Protein 6EUG (pdb70)

Sequence (347 aa):
GIASGKVWRDTDGNVINAHGGGILFHEGKYYWFGEHRPASGFFVTEKGINCYSSTDLYNWKSEGIALAVSEEEGHDIEKGCIMMERPKVIYNAKTGKFVMWLHLELKGQGYGPARAAVAVSDSPAGPYRFIRSGRVNPGAYPLNMMTRKERKKMKWNPEEYKEWWTPKWYEAIAKGMFVKRDLKDGQMSRDMTLFVDDDGKAYHIYSSSEDNLTLQIAELADDYLSHTGKYIRIFPGGHNEEAPAIFKKEGTYWMITSGCTGWDPNKARLLTADSSMLGEWKQLPNPCVGEDADKTFGGQSTYILPLPEKGQFFFMADMWRPKSSLADSRYIWLPVQFDDKGVVPFIKWMDRWNFD

Structure (mmCIF, N/CA/C/O backbone):
data_6EUG
#
_entry.id   6EUG
#
_cell.length_a   135.402
_cell.length_b   135.402
_cell.length_c   51.695
_cell.angle_alpha   90.00
_cell.angle_beta   90.00
_cell.angle_gamma   120.00
#
_symmetry.space_group_name_H-M   'H 3'
#
loop_
_entity.id
_entity.type
_entity.pdbx_description
1 polymer Beta-glucanase
2 non-polymer GLUCOIMIDAZOLE
3 water water
#
loop_
_atom_site.group_PDB
_atom_site.id
_atom_site.type_symbol
_atom_site.label_atom_id
_atom_site.label_alt_id
_atom_site.label_comp_id
_atom_site.label_asym_id
_atom_site.label_entity_id
_atom_site.label_seq_id
_atom_site.pdbx_PDB_ins_code
_atom_site.Cartn_x
_atom_site.Cartn_y
_atom_site.Cartn_z
_atom_site.occupancy
_atom_site.B_iso_or_equiv
_atom_site.auth_seq_id
_atom_site.auth_comp_id
_atom_site.auth_asym_id
_atom_site.auth_atom_id
_atom_site.pdbx_PDB_model_num
ATOM 1 N N . GLY A 1 28 ? 122.500 145.450 -46.928 1.00 49.23 5 GLY A N 1
ATOM 2 C CA . GLY A 1 28 ? 121.132 145.649 -47.471 1.00 40.53 5 GLY A CA 1
ATOM 3 C C . GLY A 1 28 ? 120.165 144.551 -47.058 1.00 30.16 5 GLY A C 1
ATOM 4 O O . GLY A 1 28 ? 120.580 143.385 -46.751 1.00 29.13 5 GLY A O 1
ATOM 5 N N . ILE A 1 29 ? 118.884 144.932 -47.038 1.00 21.32 6 ILE A N 1
ATOM 6 C CA . ILE A 1 29 ? 117.762 144.002 -46.848 1.00 21.07 6 ILE A CA 1
ATOM 7 C C . ILE A 1 29 ? 117.243 143.613 -48.229 1.00 19.11 6 ILE A C 1
ATOM 8 O O . ILE A 1 29 ? 116.681 144.465 -48.955 1.00 21.19 6 ILE A O 1
ATOM 13 N N . ALA A 1 30 ? 117.475 142.355 -48.615 1.00 18.71 7 ALA A N 1
ATOM 14 C CA . ALA A 1 30 ? 117.118 141.867 -49.960 1.00 22.53 7 ALA A CA 1
ATOM 15 C C . ALA A 1 30 ? 115.930 140.901 -49.907 1.00 20.41 7 ALA A C 1
ATOM 16 O O . ALA A 1 30 ? 116.118 139.688 -49.805 1.00 20.74 7 ALA A O 1
ATOM 18 N N . SER A 1 31 ? 114.718 141.438 -50.031 1.00 19.92 8 SER A N 1
ATOM 19 C CA . SER A 1 31 ? 113.496 140.629 -49.864 1.00 19.49 8 SER A CA 1
ATOM 20 C C . SER A 1 31 ? 113.427 139.499 -50.914 1.00 19.30 8 SER A C 1
ATOM 21 O O . SER A 1 31 ? 113.768 139.694 -52.088 1.00 22.07 8 SER A O 1
ATOM 24 N N . GLY A 1 32 ? 113.025 138.324 -50.460 1.00 19.40 9 GLY A N 1
ATOM 25 C CA . GLY A 1 32 ? 112.857 137.136 -51.309 1.00 18.88 9 GLY A CA 1
ATOM 26 C C . GLY A 1 32 ? 114.085 136.293 -51.587 1.00 20.43 9 GLY A C 1
ATOM 27 O O . GLY A 1 32 ? 113.955 135.200 -52.159 1.00 24.59 9 GLY A O 1
ATOM 28 N N . LYS A 1 33 ? 115.266 136.775 -51.195 1.00 22.44 10 LYS A N 1
ATOM 29 C CA . LYS A 1 33 ? 116.511 136.016 -51.367 1.00 22.67 10 LYS A CA 1
ATOM 30 C C . LYS A 1 33 ? 116.734 135.071 -50.189 1.00 22.48 10 LYS A C 1
ATOM 31 O O . LYS A 1 33 ? 116.068 135.167 -49.171 1.00 20.77 10 LYS A O 1
ATOM 37 N N . VAL A 1 34 ? 117.677 134.142 -50.352 1.00 22.77 11 VAL A N 1
ATOM 38 C CA . VAL A 1 34 ? 118.075 133.248 -49.247 1.00 22.34 11 VAL A CA 1
ATOM 39 C C . VAL A 1 34 ? 118.882 134.019 -48.210 1.00 21.71 11 VAL A C 1
ATOM 40 O O . VAL A 1 34 ? 119.948 134.564 -48.545 1.00 24.48 11 VAL A O 1
ATOM 44 N N . TRP A 1 35 ? 118.413 134.071 -46.954 1.00 19.66 12 TRP A N 1
ATOM 45 C CA . TRP A 1 35 ? 119.165 134.725 -45.879 1.00 20.13 12 TRP A CA 1
ATOM 46 C C . TRP A 1 35 ? 119.799 133.668 -44.980 1.00 18.36 12 TRP A C 1
ATOM 47 O O . TRP A 1 35 ? 119.139 132.677 -44.638 1.00 20.01 12 TRP A O 1
ATOM 58 N N . ARG A 1 36 ? 121.056 133.902 -44.588 1.00 18.18 13 ARG A N 1
ATOM 59 C CA . ARG A 1 36 ? 121.825 132.984 -43.760 1.00 20.13 13 ARG A CA 1
ATOM 60 C C . ARG A 1 36 ? 122.309 133.630 -42.481 1.00 20.57 13 ARG A C 1
ATOM 61 O O . ARG A 1 36 ? 122.549 134.850 -42.434 1.00 20.34 13 ARG A O 1
ATOM 69 N N . ASP A 1 37 ? 122.505 132.789 -41.457 1.00 19.82 14 ASP A N 1
ATOM 70 C CA . ASP A 1 37 ? 122.961 133.255 -40.177 1.00 19.55 14 ASP A CA 1
ATOM 71 C C . ASP A 1 37 ? 124.500 133.409 -40.172 1.00 21.30 14 ASP A C 1
ATOM 72 O O . ASP A 1 37 ? 125.165 133.218 -41.187 1.00 20.90 14 ASP A O 1
ATOM 77 N N . THR A 1 38 ? 125.052 133.784 -39.031 1.00 22.19 15 THR A N 1
ATOM 78 C CA . THR A 1 38 ? 126.503 133.966 -38.878 1.00 23.21 15 THR A CA 1
ATOM 79 C C . THR A 1 38 ? 127.338 132.703 -39.045 1.00 25.64 15 THR A C 1
ATOM 80 O O . THR A 1 38 ? 128.533 132.800 -39.311 1.00 29.68 15 THR A O 1
ATOM 84 N N . ASP A 1 39 ? 126.739 131.535 -38.883 1.00 24.83 16 ASP A N 1
ATOM 85 C CA . ASP A 1 39 ? 127.405 130.257 -39.197 1.00 26.40 16 ASP A CA 1
ATOM 86 C C . ASP A 1 39 ? 127.270 129.852 -40.656 1.00 23.27 16 ASP A C 1
ATOM 87 O O . ASP A 1 39 ? 127.843 128.846 -41.062 1.00 26.75 16 ASP A O 1
ATOM 92 N N . GLY A 1 40 ? 126.487 130.582 -41.451 1.00 21.03 17 GLY A N 1
ATOM 93 C CA . GLY A 1 40 ? 126.261 130.223 -42.847 1.00 22.76 17 GLY A CA 1
ATOM 94 C C . GLY A 1 40 ? 125.064 129.332 -43.113 1.00 21.91 17 GLY A C 1
ATOM 95 O O . GLY A 1 40 ? 124.908 128.843 -44.231 1.00 24.93 17 GLY A O 1
ATOM 96 N N . ASN A 1 41 ? 124.202 129.132 -42.115 1.00 21.27 18 ASN A N 1
ATOM 97 C CA . ASN A 1 41 ? 123.018 128.256 -42.246 1.00 21.71 18 ASN A CA 1
ATOM 98 C C . ASN A 1 41 ? 121.773 129.084 -42.570 1.00 19.29 18 ASN A C 1
ATOM 99 O O . ASN A 1 41 ? 121.612 130.199 -42.072 1.00 19.63 18 ASN A O 1
ATOM 104 N N . VAL A 1 42 ? 120.899 128.547 -43.416 1.00 18.74 19 VAL A N 1
ATOM 105 C CA . VAL A 1 42 ? 119.660 129.262 -43.788 1.00 19.80 19 VAL A CA 1
ATOM 106 C C . VAL A 1 42 ? 118.837 129.622 -42.524 1.00 20.01 19 VAL A C 1
ATOM 107 O O . VAL A 1 42 ? 118.680 128.787 -41.621 1.00 20.44 19 VAL A O 1
ATOM 111 N N . ILE A 1 43 ? 118.353 130.870 -42.439 1.00 18.73 20 ILE A N 1
ATOM 112 C CA . ILE A 1 43 ? 117.539 131.309 -41.298 1.00 17.71 20 ILE A CA 1
ATOM 113 C C . ILE A 1 43 ? 116.176 130.632 -41.388 1.00 17.01 20 ILE A C 1
ATOM 114 O O . ILE A 1 43 ? 115.514 130.713 -42.429 1.00 19.42 20 ILE A O 1
ATOM 119 N N . ASN A 1 44 ? 115.756 130.008 -40.287 1.00 15.66 21 ASN A N 1
ATOM 120 C CA . ASN A 1 44 ? 114.519 129.225 -40.194 1.00 16.88 21 ASN A CA 1
ATOM 121 C C . ASN A 1 44 ? 113.661 129.784 -39.049 1.00 15.40 21 ASN A C 1
ATOM 122 O O . ASN A 1 44 ? 113.742 129.315 -37.925 1.00 17.11 21 ASN A O 1
ATOM 127 N N . ALA A 1 45 ? 112.845 130.813 -39.365 1.00 17.42 22 ALA A N 1
ATOM 128 C CA . ALA A 1 45 ? 112.045 131.560 -38.396 1.00 16.69 22 ALA A CA 1
ATOM 129 C C . ALA A 1 45 ? 110.831 132.166 -39.105 1.00 14.35 22 ALA A C 1
ATOM 130 O O . ALA A 1 45 ? 110.706 133.393 -39.259 1.00 16.23 22 ALA A O 1
ATOM 132 N N . HIS A 1 46 ? 109.909 131.280 -39.467 1.00 14.03 23 HIS A N 1
ATOM 133 C CA . HIS A 1 46 ? 108.733 131.656 -40.306 1.00 13.77 23 HIS A CA 1
ATOM 134 C C . HIS A 1 46 ? 107.519 132.075 -39.420 1.00 14.44 23 HIS A C 1
ATOM 135 O O . HIS A 1 46 ? 107.411 131.679 -38.257 1.00 14.45 23 HIS A O 1
ATOM 142 N N . GLY A 1 47 ? 106.597 132.866 -39.964 1.00 15.18 24 GLY A N 1
ATOM 143 C CA . GLY A 1 47 ? 105.473 133.370 -39.180 1.00 16.36 24 GLY A CA 1
ATOM 144 C C . GLY A 1 47 ? 105.916 134.134 -37.935 1.00 13.76 24 GLY A C 1
ATOM 145 O O . GLY A 1 47 ? 105.267 134.062 -36.885 1.00 15.92 24 GLY A O 1
ATOM 146 N N . GLY A 1 48 ? 107.018 134.877 -38.060 1.00 15.18 25 GLY A N 1
ATOM 147 C CA . GLY A 1 48 ? 107.738 135.369 -36.883 1.00 15.93 25 GLY A CA 1
ATOM 148 C C . GLY A 1 48 ? 107.354 136.753 -36.385 1.00 15.44 25 GLY A C 1
ATOM 149 O O . GLY A 1 48 ? 106.357 137.357 -36.803 1.00 15.38 25 GLY A O 1
ATOM 150 N N . GLY A 1 49 ? 108.123 137.198 -35.415 1.00 17.14 26 GLY A N 1
ATOM 151 C CA . GLY A 1 49 ? 108.073 138.567 -34.884 1.00 17.50 26 GLY A CA 1
ATOM 152 C C . GLY A 1 49 ? 109.333 138.872 -34.093 1.00 18.97 26 GLY A C 1
ATOM 153 O O . GLY A 1 49 ? 110.114 137.953 -33.824 1.00 16.81 26 GLY A O 1
ATOM 154 N N . ILE A 1 50 ? 109.525 140.151 -33.717 1.00 17.85 27 ILE A N 1
ATOM 155 C CA . ILE A 1 50 ? 110.790 140.637 -33.165 1.00 17.54 27 ILE A CA 1
ATOM 156 C C . ILE A 1 50 ? 110.534 141.486 -31.910 1.00 19.07 27 ILE A C 1
ATOM 157 O O . ILE A 1 50 ? 109.540 142.213 -31.814 1.00 25.47 27 ILE A O 1
ATOM 162 N N . LEU A 1 51 ? 111.419 141.362 -30.927 1.00 18.80 28 LEU A N 1
ATOM 163 C CA . LEU A 1 51 ? 111.526 142.379 -29.866 1.00 20.07 28 LEU A CA 1
ATOM 164 C C . LEU A 1 51 ? 112.971 142.834 -29.612 1.00 20.20 28 LEU A C 1
ATOM 165 O O . LEU A 1 51 ? 113.914 142.167 -30.029 1.00 20.98 28 LEU A O 1
ATOM 170 N N . PHE A 1 52 ? 113.121 143.954 -28.891 1.00 18.83 29 PHE A N 1
ATOM 171 C CA . PHE A 1 52 ? 114.422 144.517 -28.518 1.00 17.87 29 PHE A CA 1
ATOM 172 C C . PHE A 1 52 ? 114.585 144.482 -27.000 1.00 17.90 29 PHE A C 1
ATOM 173 O O . PHE A 1 52 ? 113.708 144.947 -26.289 1.00 18.68 29 PHE A O 1
ATOM 181 N N . HIS A 1 53 ? 115.724 143.962 -26.517 1.00 17.80 30 HIS A N 1
ATOM 182 C CA . HIS A 1 53 ? 116.006 143.907 -25.085 1.00 19.66 30 HIS A CA 1
ATOM 183 C C . HIS A 1 53 ? 117.497 143.955 -24.779 1.00 21.05 30 HIS A C 1
ATOM 184 O O . HIS A 1 53 ? 118.279 143.197 -25.354 1.00 18.21 30 HIS A O 1
ATOM 191 N N . GLU A 1 54 ? 117.869 144.826 -23.840 1.00 20.93 31 GLU A N 1
ATOM 192 C CA . GLU A 1 54 ? 119.258 144.985 -23.413 1.00 23.90 31 GLU A CA 1
ATOM 193 C C . GLU A 1 54 ? 120.237 145.074 -24.611 1.00 22.66 31 GLU A C 1
ATOM 194 O O . GLU A 1 54 ? 121.254 144.398 -24.659 1.00 21.91 31 GLU A O 1
ATOM 200 N N . GLY A 1 55 ? 119.888 145.893 -25.596 1.00 18.91 32 GLY A N 1
ATOM 201 C CA . GLY A 1 55 ? 120.802 146.229 -26.696 1.00 19.16 32 GLY A CA 1
ATOM 202 C C . GLY A 1 55 ? 120.759 145.326 -27.922 1.00 19.13 32 GLY A C 1
ATOM 203 O O . GLY A 1 55 ? 121.546 145.557 -28.874 1.00 24.06 32 GLY A O 1
ATOM 204 N N . LYS A 1 56 ? 119.896 144.290 -27.917 1.00 19.03 33 LYS A N 1
ATOM 205 C CA . LYS A 1 56 ? 119.803 143.332 -29.049 1.00 20.14 33 LYS A CA 1
ATOM 206 C C . LYS A 1 56 ? 118.358 143.060 -29.491 1.00 17.35 33 LYS A C 1
ATOM 207 O O . LYS A 1 56 ? 117.427 143.019 -28.673 1.00 16.93 33 LYS A O 1
ATOM 213 N N . TYR A 1 57 ? 118.191 142.833 -30.782 1.00 18.64 34 TYR A N 1
ATOM 214 C CA . TYR A 1 57 ? 116.956 142.332 -31.377 1.00 19.52 34 TYR A CA 1
ATOM 215 C C . TYR A 1 57 ? 116.925 140.793 -31.283 1.00 19.25 34 TYR A C 1
ATOM 216 O O . TYR A 1 57 ? 117.929 140.151 -31.537 1.00 17.65 34 TYR A O 1
ATOM 225 N N . TYR A 1 58 ? 115.767 140.255 -30.893 1.00 17.80 35 TYR A N 1
ATOM 226 C CA . TYR A 1 58 ? 115.451 138.813 -30.923 1.00 16.84 35 TYR A CA 1
ATOM 227 C C . TYR A 1 58 ? 114.297 138.536 -31.882 1.00 16.94 35 TYR A C 1
ATOM 228 O O . TYR A 1 58 ? 113.243 139.149 -31.760 1.00 15.41 35 TYR A O 1
ATOM 237 N N . TRP A 1 59 ? 114.540 137.603 -32.815 1.00 14.86 36 TRP A N 1
ATOM 238 C CA . TRP A 1 59 ? 113.591 137.169 -33.860 1.00 15.54 36 TRP A CA 1
ATOM 239 C C . TRP A 1 59 ? 113.163 135.746 -33.522 1.00 15.69 36 TRP A C 1
ATOM 240 O O . TRP A 1 59 ? 114.000 134.867 -33.469 1.00 17.14 36 TRP A O 1
ATOM 251 N N . PHE A 1 60 ? 111.892 135.561 -33.175 1.00 13.79 37 PHE A N 1
ATOM 252 C CA . PHE A 1 60 ? 111.288 134.241 -32.945 1.00 14.55 37 PHE A CA 1
ATOM 253 C C . PHE A 1 60 ? 110.445 133.803 -34.125 1.00 14.47 37 PHE A C 1
ATOM 254 O O . PHE A 1 60 ? 109.721 134.640 -34.707 1.00 14.43 37 PHE A O 1
ATOM 262 N N . GLY A 1 61 ? 110.478 132.500 -34.471 1.00 14.05 38 GLY A N 1
ATOM 263 C CA . GLY A 1 61 ? 109.603 132.003 -35.542 1.00 13.96 38 GLY A CA 1
ATOM 264 C C . GLY A 1 61 ? 109.516 130.474 -35.554 1.00 14.53 38 GLY A C 1
ATOM 265 O O . GLY A 1 61 ? 110.209 129.772 -34.772 1.00 14.18 38 GLY A O 1
ATOM 266 N N . GLU A 1 62 ? 108.687 129.971 -36.469 1.00 13.05 39 GLU A N 1
ATOM 267 C CA . GLU A 1 62 ? 108.479 128.516 -36.682 1.00 13.97 39 GLU A CA 1
ATOM 268 C C . GLU A 1 62 ? 109.735 127.887 -37.289 1.00 14.43 39 GLU A C 1
ATOM 269 O O . GLU A 1 62 ? 110.304 128.434 -38.271 1.00 15.20 39 GLU A O 1
ATOM 275 N N . HIS A 1 63 ? 110.214 126.789 -36.691 1.00 14.31 40 HIS A N 1
ATOM 276 C CA . HIS A 1 63 ? 111.203 125.941 -37.336 1.00 14.66 40 HIS A CA 1
ATOM 277 C C . HIS A 1 63 ? 110.437 124.982 -38.277 1.00 14.01 40 HIS A C 1
ATOM 278 O O . HIS A 1 63 ? 109.664 124.140 -37.818 1.00 14.12 40 HIS A O 1
ATOM 285 N N . ARG A 1 64 ? 110.582 125.190 -39.585 1.00 13.73 41 ARG A N 1
ATOM 286 C CA . ARG A 1 64 ? 109.876 124.408 -40.573 1.00 16.70 41 ARG A CA 1
ATOM 287 C C . ARG A 1 64 ? 110.777 123.333 -41.172 1.00 14.89 41 ARG A C 1
ATOM 288 O O . ARG A 1 64 ? 111.977 123.564 -41.358 1.00 15.89 41 ARG A O 1
ATOM 296 N N . PRO A 1 65 ? 110.171 122.199 -41.586 1.00 17.31 42 PRO A N 1
ATOM 297 C CA . PRO A 1 65 ? 110.870 121.115 -42.254 1.00 17.76 42 PRO A CA 1
ATOM 298 C C . PRO A 1 65 ? 111.076 121.369 -43.772 1.00 19.19 42 PRO A C 1
ATOM 299 O O . PRO A 1 65 ? 110.355 122.178 -44.382 1.00 17.29 42 PRO A O 1
ATOM 303 N N . ALA A 1 66 ? 112.044 120.667 -44.374 1.00 19.77 43 ALA A N 1
ATOM 304 C CA . ALA A 1 66 ? 112.313 120.731 -45.821 1.00 20.91 43 ALA A CA 1
ATOM 305 C C . ALA A 1 66 ? 111.295 119.939 -46.618 1.00 19.48 43 ALA A C 1
ATOM 306 O O . ALA A 1 66 ? 111.0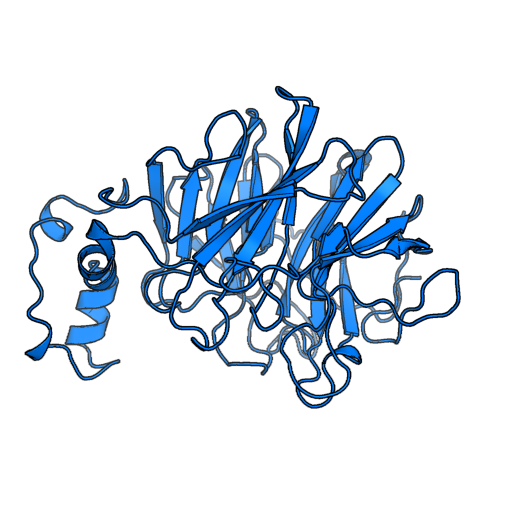89 120.235 -47.799 1.00 22.36 43 ALA A O 1
ATOM 308 N N . SER A 1 67 ? 110.633 118.979 -45.968 1.00 18.48 44 SER A N 1
ATOM 309 C CA . SER A 1 67 ? 109.563 118.171 -46.586 1.00 17.98 44 SER A CA 1
ATOM 310 C C . SER A 1 67 ? 108.460 117.959 -45.529 1.00 17.45 44 SER A C 1
ATOM 311 O O . SER A 1 67 ? 108.793 117.745 -44.365 1.00 18.67 44 SER A O 1
ATOM 314 N N . GLY A 1 68 ? 107.178 118.061 -45.921 1.00 17.59 45 GLY A N 1
ATOM 315 C CA . GLY A 1 68 ? 106.037 118.062 -44.992 1.00 17.26 45 GLY A CA 1
ATOM 316 C C . GLY A 1 68 ? 105.829 119.490 -44.454 1.00 16.59 45 GLY A C 1
ATOM 317 O O . GLY A 1 68 ? 106.449 120.439 -44.960 1.00 17.93 45 GLY A O 1
ATOM 318 N N A PHE A 1 69 ? 105.033 119.621 -43.396 0.50 15.45 46 PHE A N 1
ATOM 319 N N B PHE A 1 69 ? 104.961 119.599 -43.452 0.50 17.86 46 PHE A N 1
ATOM 320 C CA A PHE A 1 69 ? 104.699 120.949 -42.819 0.50 13.66 46 PHE A CA 1
ATOM 321 C CA B PHE A 1 69 ? 104.508 120.883 -42.887 0.50 17.71 46 PHE A CA 1
ATOM 322 C C A PHE A 1 69 ? 104.734 121.099 -41.306 0.50 15.25 46 PHE A C 1
ATOM 323 C C B PHE A 1 69 ? 104.809 121.042 -41.376 0.50 17.08 46 PHE A C 1
ATOM 324 O O A PHE A 1 69 ? 104.927 122.218 -40.803 0.50 17.19 46 PHE A O 1
ATOM 325 O O B PHE A 1 69 ? 105.292 122.097 -40.951 0.50 20.91 46 PHE A O 1
ATOM 340 N N . VAL A 1 70 ? 104.507 120.024 -40.567 1.00 15.90 47 VAL A N 1
ATOM 341 C CA . VAL A 1 70 ? 104.523 120.116 -39.087 1.00 16.44 47 VAL A CA 1
ATOM 342 C C . VAL A 1 70 ? 105.972 120.187 -38.560 1.00 17.67 47 VAL A C 1
ATOM 343 O O . VAL A 1 70 ? 106.820 119.446 -39.013 1.00 16.88 47 VAL A O 1
ATOM 347 N N . THR A 1 71 ? 106.240 121.105 -37.616 1.00 16.36 48 THR A N 1
ATOM 348 C CA . THR A 1 71 ? 107.577 121.218 -37.058 1.00 16.02 48 THR A CA 1
ATOM 349 C C . THR A 1 71 ? 108.056 119.901 -36.459 1.00 15.76 48 THR A C 1
ATOM 350 O O . THR A 1 71 ? 107.275 119.156 -35.802 1.00 15.87 48 THR A O 1
ATOM 354 N N . GLU A 1 72 ? 109.352 119.658 -36.639 1.00 15.23 49 GLU A N 1
ATOM 355 C CA . GLU A 1 72 ? 110.082 118.625 -35.917 1.00 16.29 49 GLU A CA 1
ATOM 356 C C . GLU A 1 72 ? 110.675 119.096 -34.562 1.00 16.50 49 GLU A C 1
ATOM 357 O O . GLU A 1 72 ? 111.171 118.251 -33.762 1.00 16.88 49 GLU A O 1
ATOM 363 N N . LYS A 1 73 ? 110.688 120.424 -34.319 1.00 14.98 50 LYS A N 1
ATOM 364 C CA . LYS A 1 73 ? 111.494 121.008 -33.254 1.00 15.05 50 LYS A CA 1
ATOM 365 C C . LYS A 1 73 ? 110.808 122.007 -32.329 1.00 14.60 50 LYS A C 1
ATOM 366 O O . LYS A 1 73 ? 111.069 121.963 -31.118 1.00 16.44 50 LYS A O 1
ATOM 372 N N . GLY A 1 74 ? 109.943 122.882 -32.876 1.00 14.36 51 GLY A N 1
ATOM 373 C CA . GLY A 1 74 ? 109.308 123.975 -32.089 1.00 15.34 51 GLY A CA 1
ATOM 374 C C . GLY A 1 74 ? 109.593 125.368 -32.633 1.00 15.27 51 GLY A C 1
ATOM 375 O O . GLY A 1 74 ? 109.518 125.605 -33.872 1.00 16.68 51 GLY A O 1
ATOM 376 N N . ILE A 1 75 ? 109.827 126.302 -31.706 1.00 15.07 52 ILE A N 1
ATOM 377 C CA . ILE A 1 75 ? 110.003 127.727 -32.006 1.00 14.82 52 ILE A CA 1
ATOM 378 C C . ILE A 1 75 ? 111.489 128.102 -31.914 1.00 13.00 52 ILE A C 1
ATOM 379 O O . ILE A 1 75 ? 112.123 127.941 -30.844 1.00 14.59 52 ILE A O 1
ATOM 384 N N . ASN A 1 76 ? 112.027 128.608 -33.019 1.00 13.61 53 ASN A N 1
ATOM 385 C CA . ASN A 1 76 ? 113.458 128.963 -33.171 1.00 13.98 53 ASN A CA 1
ATOM 386 C C . ASN A 1 76 ? 113.680 130.426 -32.790 1.00 15.73 53 ASN A C 1
ATOM 387 O O . ASN A 1 76 ? 112.730 131.224 -32.856 1.00 17.01 53 ASN A O 1
ATOM 392 N N . CYS A 1 77 ? 114.914 130.784 -32.418 1.00 15.06 54 CYS A N 1
ATOM 393 C CA . CYS A 1 77 ? 115.308 132.169 -32.088 1.00 13.89 54 CYS A CA 1
ATOM 394 C C . CYS A 1 77 ? 116.672 132.569 -32.692 1.00 15.99 54 CYS A C 1
ATOM 395 O O . CYS A 1 77 ? 117.650 131.789 -32.610 1.00 16.43 54 CYS A O 1
ATOM 398 N N . TYR A 1 78 ? 116.724 133.794 -33.223 1.00 14.86 55 TYR A N 1
ATOM 399 C CA . TYR A 1 78 ? 117.965 134.451 -33.723 1.00 14.99 55 TYR A CA 1
ATOM 400 C C . TYR A 1 78 ? 118.140 135.807 -33.044 1.00 15.99 55 TYR A C 1
ATOM 401 O O . TYR A 1 78 ? 117.138 136.467 -32.718 1.00 17.00 55 TYR A O 1
ATOM 410 N N . SER A 1 79 ? 119.399 136.264 -32.903 1.00 16.17 56 SER A N 1
ATOM 411 C CA . SER A 1 79 ? 119.666 137.586 -32.266 1.00 15.60 56 SER A CA 1
ATOM 412 C C . SER A 1 79 ? 120.572 138.458 -33.151 1.00 16.10 56 SER A C 1
ATOM 413 O O . SER A 1 79 ? 121.283 137.917 -33.993 1.00 17.16 56 SER A O 1
ATOM 416 N N . SER A 1 80 ? 120.475 139.787 -32.989 1.00 16.56 57 SER A N 1
ATOM 417 C CA . SER A 1 80 ? 121.266 140.751 -33.782 1.00 16.74 57 SER A CA 1
ATOM 418 C C . SER A 1 80 ? 121.386 142.099 -33.079 1.00 20.34 57 SER A C 1
ATOM 419 O O . SER A 1 80 ? 120.448 142.540 -32.457 1.00 19.43 57 SER A O 1
ATOM 422 N N . THR A 1 81 ? 122.516 142.785 -33.240 1.00 23.17 58 THR A N 1
ATOM 423 C CA . THR A 1 81 ? 122.612 144.175 -32.784 1.00 23.09 58 THR A CA 1
ATOM 424 C C . THR A 1 81 ? 122.225 145.160 -33.908 1.00 23.13 58 THR A C 1
ATOM 425 O O . THR A 1 81 ? 121.972 146.343 -33.621 1.00 26.14 58 THR A O 1
ATOM 429 N N . ASP A 1 82 ? 122.175 144.691 -35.161 1.00 22.17 59 ASP A N 1
ATOM 430 C CA . ASP A 1 82 ? 122.112 145.600 -36.340 1.00 23.08 59 ASP A CA 1
ATOM 431 C C . ASP A 1 82 ? 120.982 145.359 -37.377 1.00 23.12 59 ASP A C 1
ATOM 432 O O . ASP A 1 82 ? 120.864 146.129 -38.341 1.00 22.76 59 ASP A O 1
ATOM 437 N N . LEU A 1 83 ? 120.168 144.308 -37.161 1.00 22.04 60 LEU A N 1
ATOM 438 C CA . LEU A 1 83 ? 119.121 143.835 -38.095 1.00 21.71 60 LEU A CA 1
ATOM 439 C C . LEU A 1 83 ? 119.600 143.255 -39.449 1.00 22.87 60 LEU A C 1
ATOM 440 O O . LEU A 1 83 ? 118.754 142.972 -40.326 1.00 22.30 60 LEU A O 1
ATOM 445 N N . TYR A 1 84 ? 120.916 143.068 -39.610 1.00 21.85 61 TYR A N 1
ATOM 446 C CA . TYR A 1 84 ? 121.508 142.473 -40.823 1.00 21.10 61 TYR A CA 1
ATOM 447 C C . TYR A 1 84 ? 122.150 141.123 -40.549 1.00 22.00 61 TYR A C 1
ATOM 448 O O . TYR A 1 84 ? 121.997 140.200 -41.354 1.00 24.95 61 TYR A O 1
ATOM 457 N N . ASN A 1 85 ? 122.890 141.027 -39.437 1.00 21.40 62 ASN A N 1
ATOM 458 C CA . ASN A 1 85 ? 123.688 139.835 -39.087 1.00 23.92 62 ASN A CA 1
ATOM 459 C C . ASN A 1 85 ? 123.015 139.098 -37.910 1.00 19.74 62 ASN A C 1
ATOM 460 O O . ASN A 1 85 ? 122.906 139.633 -36.792 1.00 21.59 62 ASN A O 1
ATOM 465 N N . TRP A 1 86 ? 122.577 137.872 -38.175 1.00 18.78 63 TRP A N 1
ATOM 466 C CA . TRP A 1 86 ? 121.737 137.108 -37.228 1.00 17.78 63 TRP A CA 1
ATOM 467 C C . TRP A 1 86 ? 122.495 135.869 -36.693 1.00 18.22 63 TRP A C 1
ATOM 468 O O . TRP A 1 86 ? 122.917 135.001 -37.476 1.00 20.18 63 TRP A O 1
ATOM 479 N N . LYS A 1 87 ? 122.669 135.816 -35.373 1.00 17.72 64 LYS A N 1
ATOM 480 C CA . LYS A 1 87 ? 123.260 134.679 -34.656 1.00 19.80 64 LYS A CA 1
ATOM 481 C C . LYS A 1 87 ? 122.157 133.667 -34.218 1.00 19.28 64 LYS A C 1
ATOM 482 O O . LYS A 1 87 ? 121.176 134.054 -33.576 1.00 19.63 64 LYS A O 1
ATOM 488 N N . SER A 1 88 ? 122.342 132.386 -34.551 1.00 18.97 65 SER A N 1
ATOM 489 C CA . SER A 1 88 ? 121.463 131.338 -34.062 1.00 16.90 65 SER A CA 1
ATOM 490 C C . SER A 1 88 ? 121.548 131.172 -32.536 1.00 18.11 65 SER A C 1
ATOM 491 O O . SER A 1 88 ? 122.640 130.887 -31.992 1.00 20.48 65 SER A O 1
ATOM 494 N N . GLU A 1 89 ? 120.410 131.325 -31.851 1.00 17.82 66 GLU A N 1
ATOM 495 C CA . GLU A 1 89 ? 120.339 131.117 -30.398 1.00 18.26 66 GLU A CA 1
ATOM 496 C C . GLU A 1 89 ? 119.715 129.768 -30.021 1.00 17.81 66 GLU A C 1
ATOM 497 O O . GLU A 1 89 ? 119.610 129.449 -28.827 1.00 22.12 66 GLU A O 1
ATOM 503 N N . GLY A 1 90 ? 119.318 128.975 -31.017 1.00 16.67 67 GLY A N 1
ATOM 504 C CA . GLY A 1 90 ? 118.698 127.675 -30.763 1.00 18.84 67 GLY A CA 1
ATOM 505 C C . GLY A 1 90 ? 117.198 127.757 -30.596 1.00 17.03 67 GLY A C 1
ATOM 506 O O . GLY A 1 90 ? 116.586 128.838 -30.756 1.00 18.53 67 GLY A O 1
ATOM 507 N N . ILE A 1 91 ? 116.625 126.605 -30.270 1.00 16.80 68 ILE A N 1
ATOM 508 C CA . ILE A 1 91 ? 115.181 126.440 -30.083 1.00 15.91 68 ILE A CA 1
ATOM 509 C C . ILE A 1 91 ? 114.783 127.002 -28.720 1.00 16.36 68 ILE A C 1
ATOM 510 O O . ILE A 1 91 ? 115.240 126.510 -27.689 1.00 19.93 68 ILE A O 1
ATOM 515 N N . ALA A 1 92 ? 113.956 128.047 -28.737 1.00 16.70 69 ALA A N 1
ATOM 516 C CA . ALA A 1 92 ? 113.504 128.786 -27.542 1.00 14.07 69 ALA A CA 1
ATOM 517 C C . ALA A 1 92 ? 112.362 128.061 -26.838 1.00 14.90 69 ALA A C 1
ATOM 518 O O . ALA A 1 92 ? 112.291 128.061 -25.613 1.00 15.65 69 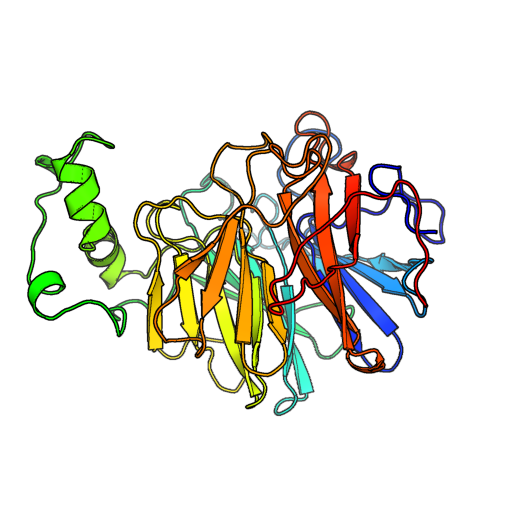ALA A O 1
ATOM 520 N N . LEU A 1 93 ? 111.423 127.494 -27.607 1.00 15.57 70 LEU A N 1
ATOM 521 C CA . LEU A 1 93 ? 110.346 126.638 -27.026 1.00 13.77 70 LEU A CA 1
ATOM 522 C C . LEU A 1 93 ? 110.314 125.344 -27.821 1.00 14.00 70 LEU A C 1
ATOM 523 O O . LEU A 1 93 ? 109.882 125.317 -28.983 1.00 15.05 70 LEU A O 1
ATOM 528 N N . ALA A 1 94 ? 110.792 124.281 -27.176 1.00 13.93 71 ALA A N 1
ATOM 529 C CA . ALA A 1 94 ? 110.885 122.955 -27.795 1.00 13.85 71 ALA A CA 1
ATOM 530 C C . ALA A 1 94 ? 109.600 122.128 -27.664 1.00 14.19 71 ALA A C 1
ATOM 531 O O . ALA A 1 94 ? 108.913 122.170 -26.629 1.00 17.02 71 ALA A O 1
ATOM 533 N N . VAL A 1 95 ? 109.328 121.287 -28.666 1.00 15.27 72 VAL A N 1
ATOM 534 C CA . VAL A 1 95 ? 108.311 120.246 -28.491 1.00 16.68 72 VAL A CA 1
ATOM 535 C C . VAL A 1 95 ? 108.716 119.344 -27.330 1.00 17.99 72 VAL A C 1
ATOM 536 O O . VAL A 1 95 ? 109.898 119.137 -27.090 1.00 18.20 72 VAL A O 1
ATOM 540 N N . SER A 1 96 ? 107.725 118.780 -26.642 1.00 19.99 73 SER A N 1
ATOM 541 C CA . SER A 1 96 ? 107.926 117.930 -25.442 1.00 21.03 73 SER A CA 1
ATOM 542 C C . SER A 1 96 ? 108.171 116.453 -25.798 1.00 20.15 73 SER A C 1
ATOM 543 O O . SER A 1 96 ? 107.596 115.924 -26.763 1.00 18.98 73 SER A O 1
ATOM 546 N N . GLU A 1 97 ? 108.998 115.792 -24.983 1.00 19.53 74 GLU A N 1
ATOM 547 C CA . GLU A 1 97 ? 109.204 114.350 -25.092 1.00 22.19 74 GLU A CA 1
ATOM 548 C C . GLU A 1 97 ? 108.204 113.549 -24.200 1.00 23.27 74 GLU A C 1
ATOM 549 O O . GLU A 1 97 ? 108.287 112.332 -24.133 1.00 29.90 74 GLU A O 1
ATOM 555 N N . GLU A 1 98 ? 107.302 114.219 -23.497 1.00 19.77 75 GLU A N 1
ATOM 556 C CA . GLU A 1 98 ? 106.310 113.543 -22.637 1.00 20.18 75 GLU A CA 1
ATOM 557 C C . GLU A 1 98 ? 105.041 113.101 -23.386 1.00 22.85 75 GLU A C 1
ATOM 558 O O . GLU A 1 98 ? 104.342 113.939 -24.001 1.00 22.36 75 GLU A O 1
ATOM 564 N N . GLU A 1 99 ? 104.705 111.806 -23.297 1.00 25.16 76 GLU A N 1
ATOM 565 C CA . GLU A 1 99 ? 103.491 111.267 -23.916 1.00 23.56 76 GLU A CA 1
ATOM 566 C C . GLU A 1 99 ? 102.244 111.980 -23.412 1.00 23.81 76 GLU A C 1
ATOM 567 O O . GLU A 1 99 ? 102.036 112.132 -22.192 1.00 22.76 76 GLU A O 1
ATOM 569 N N . GLY A 1 100 ? 101.410 112.375 -24.373 1.00 22.91 77 GLY A N 1
ATOM 570 C CA . GLY A 1 100 ? 100.141 113.046 -24.134 1.00 23.99 77 GLY A CA 1
ATOM 571 C C . GLY A 1 100 ? 100.176 114.518 -23.754 1.00 22.37 77 GLY A C 1
ATOM 572 O O . GLY A 1 100 ? 99.130 115.098 -23.491 1.00 23.47 77 GLY A O 1
ATOM 573 N N . HIS A 1 101 ? 101.362 115.117 -23.718 1.00 17.86 78 HIS A N 1
ATOM 574 C CA . HIS A 1 101 ? 101.539 116.551 -23.354 1.00 18.31 78 HIS A CA 1
ATOM 575 C C . HIS A 1 101 ? 100.952 117.445 -24.453 1.00 16.24 78 HIS A C 1
ATOM 576 O O . HIS A 1 101 ? 100.996 117.082 -25.646 1.00 16.43 78 HIS A O 1
ATOM 583 N N . ASP A 1 102 ? 100.438 118.611 -24.074 1.00 16.02 79 ASP A N 1
ATOM 584 C CA . ASP A 1 102 ? 99.817 119.524 -25.050 1.00 16.06 79 ASP A CA 1
ATOM 585 C C . ASP A 1 102 ? 100.803 119.874 -26.182 1.00 15.25 79 ASP A C 1
ATOM 586 O O . ASP A 1 102 ? 100.383 119.993 -27.337 1.00 16.92 79 ASP A O 1
ATOM 591 N N . ILE A 1 103 ? 102.087 120.062 -25.868 1.00 16.37 80 ILE A N 1
ATOM 592 C CA . ILE A 1 103 ? 103.103 120.363 -26.916 1.00 17.64 80 ILE A CA 1
ATOM 593 C C . ILE A 1 103 ? 104.030 119.192 -27.270 1.00 15.74 80 ILE A C 1
ATOM 594 O O . ILE A 1 103 ? 105.182 119.385 -27.709 1.00 15.96 80 ILE A O 1
ATOM 599 N N . GLU A 1 104 ? 103.524 117.971 -27.120 1.00 16.68 81 GLU A N 1
ATOM 600 C CA . GLU A 1 104 ? 104.281 116.779 -27.513 1.00 17.28 81 GLU A CA 1
ATOM 601 C C . GLU A 1 104 ? 104.652 116.814 -28.992 1.00 16.77 81 GLU A C 1
ATOM 602 O O . GLU A 1 104 ? 103.889 117.363 -29.832 1.00 16.87 81 GLU A O 1
ATOM 608 N N . LYS A 1 105 ? 105.816 116.244 -29.312 1.00 17.64 82 LYS A N 1
ATOM 609 C CA . LYS A 1 105 ? 106.260 116.157 -30.713 1.00 19.12 82 LYS A CA 1
ATOM 610 C C . LYS A 1 105 ? 105.138 115.550 -31.574 1.00 21.08 82 LYS A C 1
ATOM 611 O O . LYS A 1 105 ? 104.524 114.522 -31.201 1.00 19.83 82 LYS A O 1
ATOM 617 N N . GLY A 1 106 ? 104.889 116.192 -32.710 1.00 18.24 83 GLY A N 1
ATOM 618 C CA . GLY A 1 106 ? 103.736 115.907 -33.563 1.00 20.68 83 GLY A CA 1
ATOM 619 C C . GLY A 1 106 ? 102.664 116.980 -33.520 1.00 18.49 83 GLY A C 1
ATOM 620 O O . GLY A 1 106 ? 101.826 117.041 -34.428 1.00 18.21 83 GLY A O 1
ATOM 621 N N . CYS A 1 107 ? 102.672 117.827 -32.475 1.00 18.31 84 CYS A N 1
ATOM 622 C CA . CYS A 1 107 ? 101.766 119.004 -32.436 1.00 17.79 84 CYS A CA 1
ATOM 623 C C . CYS A 1 107 ? 102.161 120.089 -33.467 1.00 15.27 84 CYS A C 1
ATOM 624 O O . CYS A 1 107 ? 103.306 120.154 -33.939 1.00 16.56 84 CYS A O 1
ATOM 627 N N . ILE A 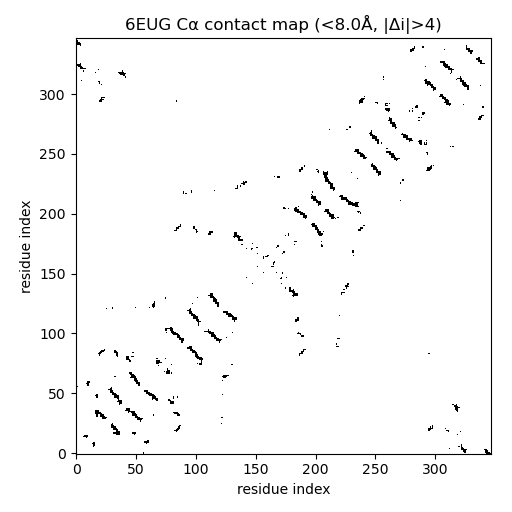1 108 ? 101.200 120.946 -33.833 1.00 14.11 85 ILE A N 1
ATOM 628 C CA . ILE A 1 108 ? 101.473 122.104 -34.703 1.00 14.56 85 ILE A CA 1
ATOM 629 C C . ILE A 1 108 ? 101.690 123.340 -33.814 1.00 13.74 85 ILE A C 1
ATOM 630 O O . ILE A 1 108 ? 100.883 123.595 -32.918 1.00 14.84 85 ILE A O 1
ATOM 635 N N A MET A 1 109 ? 102.775 124.064 -34.068 0.50 13.40 86 MET A N 1
ATOM 636 N N B MET A 1 109 ? 102.803 124.045 -34.035 0.50 13.19 86 MET A N 1
ATOM 637 C CA A MET A 1 109 ? 103.120 125.291 -33.365 0.50 13.75 86 MET A CA 1
ATOM 638 C CA B MET A 1 109 ? 103.165 125.298 -33.352 0.50 13.41 86 MET A CA 1
ATOM 639 C C A MET A 1 109 ? 103.372 126.364 -34.426 0.50 15.52 86 MET A C 1
ATOM 640 C C B MET A 1 109 ? 103.376 126.366 -34.429 0.50 15.34 86 MET A C 1
ATOM 641 O O A MET A 1 109 ? 104.343 126.257 -35.190 0.50 15.34 86 MET A O 1
ATOM 642 O O B MET A 1 109 ? 104.341 126.265 -35.199 0.50 15.13 86 MET A O 1
ATOM 651 N N . GLU A 1 110 ? 102.487 127.375 -34.483 1.00 15.69 87 GLU A N 1
ATOM 652 C CA . GLU A 1 110 ? 102.530 128.455 -35.495 1.00 14.15 87 GLU A CA 1
ATOM 653 C C . GLU A 1 110 ? 102.433 129.881 -34.930 1.00 12.89 87 GLU A C 1
ATOM 654 O O . GLU A 1 110 ? 101.881 130.115 -33.842 1.00 14.16 87 GLU A O 1
ATOM 660 N N . ARG A 1 111 ? 103.040 130.797 -35.676 1.00 11.60 88 ARG A N 1
ATOM 661 C CA . ARG A 1 111 ? 102.899 132.229 -35.468 1.00 12.59 88 ARG A CA 1
ATOM 662 C C . ARG A 1 111 ? 103.232 132.690 -34.052 1.00 13.64 88 ARG A C 1
ATOM 663 O O . ARG A 1 111 ? 102.516 133.495 -33.463 1.00 15.88 88 ARG A O 1
ATOM 671 N N . PRO A 1 112 ? 104.402 132.253 -33.524 1.00 13.46 89 PRO A N 1
ATOM 672 C CA . PRO A 1 112 ? 104.772 132.706 -32.191 1.00 14.01 89 PRO A CA 1
ATOM 673 C C . PRO A 1 112 ? 105.014 134.208 -32.082 1.00 12.74 89 PRO A C 1
ATOM 674 O O . PRO A 1 112 ? 105.504 134.833 -33.042 1.00 14.15 89 PRO A O 1
ATOM 678 N N . LYS A 1 113 ? 104.741 134.758 -30.913 1.00 12.60 90 LYS A N 1
ATOM 679 C CA . LYS A 1 113 ? 105.050 136.155 -30.579 1.00 13.44 90 LYS A CA 1
ATOM 680 C C . LYS A 1 113 ? 105.516 136.225 -29.133 1.00 15.31 90 LYS A C 1
ATOM 681 O O . LYS A 1 113 ? 105.014 135.505 -28.286 1.00 15.86 90 LYS A O 1
ATOM 687 N N . VAL A 1 114 ? 106.464 137.118 -28.874 1.00 14.64 91 VAL A N 1
ATOM 688 C CA . VAL A 1 114 ? 106.997 137.353 -27.521 1.00 13.11 91 VAL A CA 1
ATOM 689 C C . VAL A 1 114 ? 106.873 138.824 -27.145 1.00 14.06 91 VAL A C 1
ATOM 690 O O . VAL A 1 114 ? 107.253 139.704 -27.953 1.00 15.77 91 VAL A O 1
ATOM 694 N N . ILE A 1 115 ? 106.413 139.050 -25.908 1.00 12.95 92 ILE A N 1
ATOM 695 C CA . ILE A 1 115 ? 106.328 140.373 -25.283 1.00 14.79 92 ILE A CA 1
ATOM 696 C C . ILE A 1 115 ? 106.986 140.386 -23.892 1.00 18.10 92 ILE A C 1
ATOM 697 O O . ILE A 1 115 ? 106.996 139.381 -23.178 1.00 18.25 92 ILE A O 1
ATOM 702 N N . TYR A 1 116 ? 107.540 141.540 -23.512 1.00 16.78 93 TYR A N 1
ATOM 703 C CA . TYR A 1 116 ? 108.193 141.686 -22.211 1.00 16.64 93 TYR A CA 1
ATOM 704 C C . TYR A 1 116 ? 107.229 142.327 -21.262 1.00 18.32 93 TYR A C 1
ATOM 705 O O . TYR A 1 116 ? 106.625 143.361 -21.609 1.00 18.98 93 TYR A O 1
ATOM 714 N N . ASN A 1 117 ? 107.073 141.742 -20.073 1.00 19.48 94 ASN A N 1
ATOM 715 C CA . ASN A 1 117 ? 106.174 142.301 -19.072 1.00 21.48 94 ASN A CA 1
ATOM 716 C C . ASN A 1 117 ? 107.011 143.095 -18.107 1.00 22.99 94 ASN A C 1
ATOM 717 O O . ASN A 1 117 ? 107.788 142.505 -17.319 1.00 23.89 94 ASN A O 1
ATOM 722 N N . ALA A 1 118 ? 106.876 144.421 -18.161 1.00 23.72 95 ALA A N 1
ATOM 723 C CA . ALA A 1 118 ? 107.702 145.321 -17.291 1.00 26.22 95 ALA A CA 1
ATOM 724 C C . ALA A 1 118 ? 107.468 145.107 -15.790 1.00 29.19 95 ALA A C 1
ATOM 725 O O . ALA A 1 118 ? 108.429 145.180 -15.001 1.00 30.15 95 ALA A O 1
ATOM 727 N N . LYS A 1 119 ? 106.212 144.835 -15.404 1.00 27.20 96 LYS A N 1
ATOM 728 C CA . LYS A 1 119 ? 105.845 144.620 -13.982 1.00 30.84 96 LYS A CA 1
ATOM 729 C C . LYS A 1 119 ? 106.464 143.369 -13.332 1.00 29.54 96 LYS A C 1
ATOM 730 O O . LYS A 1 119 ? 106.938 143.449 -12.206 1.00 32.52 96 LYS A O 1
ATOM 732 N N . THR A 1 120 ? 106.412 142.221 -14.025 1.00 24.41 97 THR A N 1
ATOM 733 C CA . THR A 1 120 ? 107.009 140.960 -13.542 1.00 25.73 97 THR A CA 1
ATOM 734 C C . THR A 1 120 ? 108.477 140.727 -13.927 1.00 24.45 97 THR A C 1
ATOM 735 O O . THR A 1 120 ? 109.148 139.874 -13.329 1.00 26.86 97 THR A O 1
ATOM 739 N N . GLY A 1 121 ? 108.950 141.453 -14.941 1.00 20.89 98 GLY A N 1
ATOM 740 C CA . GLY A 1 121 ? 110.275 141.254 -15.524 1.00 17.35 98 GLY A CA 1
ATOM 741 C C . GLY A 1 121 ? 110.404 139.952 -16.321 1.00 20.70 98 GLY A C 1
ATOM 742 O O . GLY A 1 121 ? 111.531 139.499 -16.566 1.00 24.03 98 GLY A O 1
ATOM 743 N N . LYS A 1 122 ? 109.287 139.338 -16.719 1.00 18.25 99 LYS A N 1
ATOM 744 C CA . LYS A 1 122 ? 109.335 138.071 -17.493 1.00 16.47 99 LYS A CA 1
ATOM 745 C C . LYS A 1 122 ? 109.087 138.274 -18.987 1.00 17.39 99 LYS A C 1
ATOM 746 O O . LYS A 1 122 ? 108.358 139.207 -19.385 1.00 17.29 99 LYS A O 1
ATOM 752 N N . PHE A 1 123 ? 109.600 137.343 -19.799 1.00 15.02 100 PHE A N 1
ATOM 753 C CA . PHE A 1 123 ? 109.257 137.259 -21.226 1.00 16.74 100 PHE A CA 1
ATOM 754 C C . PHE A 1 123 ? 108.141 136.238 -21.446 1.00 15.87 100 PHE A C 1
ATOM 755 O O . PHE A 1 123 ? 108.239 135.102 -20.998 1.00 17.74 100 PHE A O 1
ATOM 763 N N . VAL A 1 124 ? 107.078 136.669 -22.144 1.00 14.33 101 VAL A N 1
ATOM 764 C CA . VAL A 1 124 ? 105.890 135.855 -22.314 1.00 16.13 101 VAL A CA 1
ATOM 765 C C . VAL A 1 124 ? 105.678 135.582 -23.816 1.00 17.08 101 VAL A C 1
ATOM 766 O O . VAL A 1 124 ? 105.526 136.531 -24.612 1.00 14.29 101 VAL A O 1
ATOM 770 N N . MET A 1 125 ? 105.668 134.295 -24.175 1.00 14.03 102 MET A N 1
ATOM 771 C CA . MET A 1 125 ? 105.392 133.798 -25.550 1.00 15.23 102 MET A CA 1
ATOM 772 C C . MET A 1 125 ? 103.963 133.262 -25.674 1.00 15.47 102 MET A C 1
ATOM 773 O O . MET A 1 125 ? 103.525 132.441 -24.855 1.00 13.98 102 MET A O 1
ATOM 778 N N . TRP A 1 126 ? 103.238 133.741 -26.695 1.00 13.59 103 TRP A N 1
ATOM 779 C CA . TRP A 1 126 ? 101.965 133.149 -27.084 1.00 13.80 103 TRP A CA 1
ATOM 780 C C . TRP A 1 126 ? 102.136 132.585 -28.489 1.00 13.10 103 TRP A C 1
ATOM 781 O O . TRP A 1 126 ? 102.921 133.117 -29.295 1.00 12.94 103 TRP A O 1
ATOM 792 N N . LEU A 1 127 ? 101.415 131.506 -28.779 1.00 11.88 104 LEU A N 1
ATOM 793 C CA . LEU A 1 127 ? 101.471 130.881 -30.107 1.00 13.66 104 LEU A CA 1
ATOM 794 C C . LEU A 1 127 ? 100.167 130.140 -30.420 1.00 14.28 104 LEU A C 1
ATOM 795 O O . LEU A 1 127 ? 99.404 129.830 -29.508 1.00 13.50 104 LEU A O 1
ATOM 800 N N . HIS A 1 128 ? 99.947 129.839 -31.708 1.00 14.03 105 HIS A N 1
ATOM 801 C CA . HIS A 1 128 ? 98.855 128.979 -32.186 1.00 13.15 105 HIS A CA 1
ATOM 802 C C . HIS A 1 128 ? 99.273 127.528 -32.033 1.00 14.97 105 HIS A C 1
ATOM 803 O O . HIS A 1 128 ? 100.288 127.143 -32.553 1.00 14.35 105 HIS A O 1
ATOM 810 N N . LEU A 1 129 ? 98.486 126.756 -31.265 1.00 14.51 106 LEU A N 1
ATOM 811 C CA . LEU A 1 129 ? 98.707 125.332 -31.044 1.00 14.91 106 LEU A CA 1
ATOM 812 C C . LEU A 1 129 ? 97.555 124.490 -31.605 1.00 14.24 106 LEU A C 1
ATOM 813 O O . LEU A 1 129 ? 96.392 124.811 -31.379 1.00 14.76 106 LEU A O 1
ATOM 818 N N . GLU A 1 130 ? 97.889 123.394 -32.311 1.00 14.63 107 GLU A N 1
ATOM 819 C CA . GLU A 1 130 ? 96.956 122.327 -32.608 1.00 15.71 107 GLU A CA 1
ATOM 820 C C . GLU A 1 130 ? 97.552 121.016 -32.051 1.00 15.26 107 GLU A C 1
ATOM 821 O O . GLU A 1 130 ? 98.735 120.689 -32.276 1.00 16.25 107 GLU A O 1
ATOM 827 N N . LEU A 1 131 ? 96.723 120.300 -31.290 1.00 16.21 108 LEU A N 1
ATOM 828 C CA . LEU A 1 131 ? 97.133 119.079 -30.616 1.00 16.32 108 LEU A CA 1
ATOM 829 C C . LEU A 1 131 ? 97.490 117.973 -31.620 1.00 16.11 108 LEU A C 1
ATOM 830 O O . LEU A 1 131 ? 96.898 117.883 -32.701 1.00 17.44 108 LEU A O 1
ATOM 835 N N . LYS A 1 132 ? 98.505 117.191 -31.267 1.00 15.23 109 LYS A N 1
ATOM 836 C CA . LYS A 1 132 ? 98.969 116.060 -32.076 1.00 15.54 109 LYS A CA 1
ATOM 837 C C . LYS A 1 132 ? 97.818 115.196 -32.516 1.00 16.20 109 LYS A C 1
ATOM 838 O O . LYS A 1 132 ? 96.968 114.812 -31.707 1.00 18.48 109 LYS A O 1
ATOM 844 N N . GLY A 1 133 ? 97.799 114.910 -33.812 1.00 19.36 110 GLY A N 1
ATOM 845 C CA . GLY A 1 133 ? 96.857 113.971 -34.403 1.00 22.22 110 GLY A CA 1
ATOM 846 C C . GLY A 1 133 ? 95.455 114.489 -34.649 1.00 21.41 110 GLY A C 1
ATOM 847 O O . GLY A 1 133 ? 94.599 113.705 -35.080 1.00 23.71 110 GLY A O 1
ATOM 848 N N . GLN A 1 134 ? 95.200 115.775 -34.341 1.00 19.54 111 GLN A N 1
ATOM 849 C CA . GLN A 1 134 ? 93.859 116.359 -34.441 1.00 19.42 111 GLN A CA 1
ATOM 850 C C . GLN A 1 134 ? 93.687 117.369 -35.584 1.00 18.82 111 GLN A C 1
ATOM 851 O O . GLN A 1 134 ? 92.687 118.095 -35.633 1.00 19.13 111 GLN A O 1
ATOM 857 N N . GLY A 1 135 ? 94.625 117.401 -36.533 1.00 19.03 112 GLY A N 1
ATOM 858 C CA . GLY A 1 135 ? 94.559 118.361 -37.652 1.00 18.37 112 GLY A CA 1
ATOM 859 C C . GLY A 1 135 ? 94.560 119.812 -37.139 1.00 18.45 112 GLY A C 1
ATOM 860 O O . GLY A 1 135 ? 95.309 120.155 -36.241 1.00 19.46 112 GLY A O 1
ATOM 861 N N . TYR A 1 136 ? 93.707 120.652 -37.702 1.00 18.07 113 TYR A N 1
ATOM 862 C CA . TYR A 1 136 ? 93.506 122.028 -37.200 1.00 17.18 113 TYR A CA 1
ATOM 863 C C . TYR A 1 136 ? 92.174 122.186 -36.386 1.00 18.25 113 TYR A C 1
ATOM 864 O O . TYR A 1 136 ? 91.692 123.299 -36.159 1.00 17.96 113 TYR A O 1
ATOM 873 N N . GLY A 1 137 ? 91.598 121.080 -35.936 1.00 18.32 114 GLY A N 1
ATOM 874 C CA . GLY A 1 137 ? 90.391 121.083 -35.113 1.00 17.50 114 GLY A CA 1
ATOM 875 C C . GLY A 1 137 ? 90.434 121.865 -33.802 1.00 17.15 114 GLY A C 1
ATOM 876 O O . GLY A 1 137 ? 89.571 122.692 -33.569 1.00 17.46 114 GLY A O 1
ATOM 877 N N . PRO A 1 138 ? 91.420 121.585 -32.922 1.00 16.52 115 PRO A N 1
ATOM 878 C CA . PRO A 1 138 ? 91.395 122.212 -31.592 1.00 14.96 115 PRO A CA 1
ATOM 879 C C . PRO A 1 138 ? 91.385 123.754 -31.519 1.00 13.70 115 PRO A C 1
ATOM 880 O O . PRO A 1 138 ? 90.800 124.308 -30.594 1.00 15.38 115 PRO A O 1
ATOM 884 N N . ALA A 1 139 ? 92.091 124.430 -32.441 1.00 14.14 116 ALA A N 1
ATOM 885 C CA . ALA A 1 139 ? 92.107 125.881 -32.556 1.00 14.27 116 ALA A CA 1
ATOM 886 C C . ALA A 1 139 ? 92.417 126.571 -31.240 1.00 15.30 116 ALA A C 1
ATOM 887 O O . ALA A 1 139 ? 91.601 127.362 -30.737 1.00 14.13 116 ALA A O 1
ATOM 889 N N . ARG A 1 140 ? 93.599 126.258 -30.683 1.00 14.74 117 ARG A N 1
ATOM 890 C CA . ARG A 1 140 ? 94.017 126.791 -29.386 1.00 14.76 117 ARG A CA 1
ATOM 891 C C . ARG A 1 140 ? 95.123 127.871 -29.458 1.00 13.83 117 ARG A C 1
ATOM 892 O O . ARG A 1 140 ? 95.898 127.966 -30.448 1.00 13.88 117 ARG A O 1
ATOM 900 N N . ALA A 1 141 ? 95.159 128.693 -28.402 1.00 13.45 118 ALA A N 1
ATOM 901 C CA . ALA A 1 141 ? 96.328 129.509 -28.106 1.00 15.30 118 ALA A CA 1
ATOM 902 C C . ALA A 1 141 ? 97.052 128.892 -26.924 1.00 15.58 118 ALA A C 1
ATOM 903 O O . ALA A 1 141 ? 96.419 128.421 -25.986 1.00 16.10 118 ALA A O 1
ATOM 905 N N . ALA A 1 142 ? 98.368 128.926 -26.983 1.00 14.90 119 ALA A N 1
ATOM 906 C CA . ALA A 1 142 ? 99.230 128.460 -25.872 1.00 14.50 119 ALA A CA 1
ATOM 907 C C . ALA A 1 142 ? 100.114 129.582 -25.322 1.00 16.24 119 ALA A C 1
ATOM 908 O O . ALA A 1 142 ? 100.505 130.465 -26.072 1.00 15.38 119 ALA A O 1
ATOM 910 N N . VAL A 1 143 ? 100.513 129.468 -24.043 1.00 16.99 120 VAL A N 1
ATOM 911 C CA . VAL A 1 143 ? 101.359 130.472 -23.398 1.00 15.19 120 VAL A CA 1
ATOM 912 C C . VAL A 1 143 ? 102.525 129.784 -22.651 1.00 14.48 120 VAL A C 1
ATOM 913 O O . VAL A 1 143 ? 102.374 128.707 -22.068 1.00 15.57 120 VAL A O 1
ATOM 917 N N . ALA A 1 144 ? 103.696 130.405 -22.770 1.00 13.96 121 ALA A N 1
ATOM 918 C CA . ALA A 1 144 ? 104.930 129.954 -22.135 1.00 14.63 121 ALA A CA 1
ATOM 919 C C . ALA A 1 144 ? 105.748 131.172 -21.611 1.00 15.01 121 ALA A C 1
ATOM 920 O O . ALA A 1 144 ? 105.510 132.290 -22.049 1.00 15.33 121 ALA A O 1
ATOM 922 N N . VAL A 1 145 ? 106.692 130.938 -20.661 1.00 13.93 122 VAL A N 1
ATOM 923 C CA . VAL A 1 145 ? 107.368 132.042 -19.938 1.00 14.76 122 VAL A CA 1
ATOM 924 C C . VAL A 1 145 ? 108.880 131.755 -19.802 1.00 16.92 122 VAL A C 1
ATOM 925 O O . VAL A 1 145 ? 109.278 130.589 -19.705 1.00 17.25 122 VAL A O 1
ATOM 929 N N . SER A 1 146 ? 109.702 132.808 -19.868 1.00 15.71 123 SER A N 1
ATOM 930 C CA . SER A 1 146 ? 111.149 132.744 -19.663 1.00 15.87 123 SER A CA 1
ATOM 931 C C . SER A 1 146 ? 111.670 133.955 -18.844 1.00 15.69 123 SER A C 1
ATOM 932 O O . SER A 1 146 ? 111.126 135.043 -18.946 1.00 16.10 123 SER A O 1
ATOM 935 N N . ASP A 1 147 ? 112.749 133.732 -18.078 1.00 17.02 124 ASP A N 1
ATOM 936 C CA . ASP A 1 147 ? 113.504 134.804 -17.444 1.00 15.42 124 ASP A CA 1
ATOM 937 C C . ASP A 1 147 ? 114.462 135.551 -18.432 1.00 16.21 124 ASP A C 1
ATOM 938 O O . ASP A 1 147 ? 114.865 136.703 -18.169 1.00 19.97 124 ASP A O 1
ATOM 943 N N . SER A 1 148 ? 114.802 134.901 -19.548 1.00 17.73 125 SER A N 1
ATOM 944 C CA . SER A 1 148 ? 115.712 135.445 -20.558 1.00 17.74 125 SER A CA 1
ATOM 945 C C . SER A 1 148 ? 114.977 135.601 -21.913 1.00 18.43 125 SER A C 1
ATOM 946 O O . SER A 1 148 ? 114.034 134.850 -22.199 1.00 17.19 125 SER A O 1
ATOM 949 N N . PRO A 1 149 ? 115.431 136.533 -22.769 1.00 18.06 126 PRO A N 1
ATOM 950 C CA . PRO A 1 149 ? 114.752 136.664 -24.076 1.00 17.01 126 PRO A CA 1
ATOM 951 C C . PRO A 1 149 ? 114.901 135.386 -24.959 1.00 17.80 126 PRO A C 1
ATOM 952 O O . PRO A 1 149 ? 113.940 134.977 -25.577 1.00 17.70 126 PRO A O 1
ATOM 956 N N . ALA A 1 150 ? 116.081 134.748 -24.975 1.00 17.69 127 ALA A N 1
ATOM 957 C CA . ALA A 1 150 ? 116.336 133.631 -25.894 1.00 17.63 127 ALA A CA 1
ATOM 958 C C . ALA A 1 150 ? 115.799 132.288 -25.425 1.00 18.57 127 ALA A C 1
ATOM 959 O O . ALA A 1 150 ? 115.686 131.351 -26.248 1.00 20.49 127 ALA A O 1
ATOM 961 N N . GLY A 1 151 ? 115.485 132.168 -24.130 1.00 18.73 128 GLY A N 1
ATOM 962 C CA . GLY A 1 151 ? 114.976 130.908 -23.565 1.00 18.49 128 GLY A CA 1
ATOM 963 C C . GLY A 1 151 ? 116.073 130.054 -22.912 1.00 19.39 128 GLY A C 1
ATOM 964 O O . GLY A 1 151 ? 117.237 130.463 -22.853 1.00 19.87 128 GLY A O 1
ATOM 965 N N . PRO A 1 152 ? 115.734 128.851 -22.453 1.00 19.44 129 PRO A N 1
ATOM 966 C CA . PRO A 1 152 ? 114.461 128.179 -22.764 1.00 18.19 129 PRO A CA 1
ATOM 967 C C . PRO A 1 152 ? 113.201 128.723 -22.063 1.00 16.72 129 PRO A C 1
ATOM 968 O O . PRO A 1 152 ? 113.261 129.208 -20.922 1.00 17.59 129 PRO A O 1
ATOM 972 N N . TYR A 1 153 ? 112.086 128.665 -22.797 1.00 16.07 1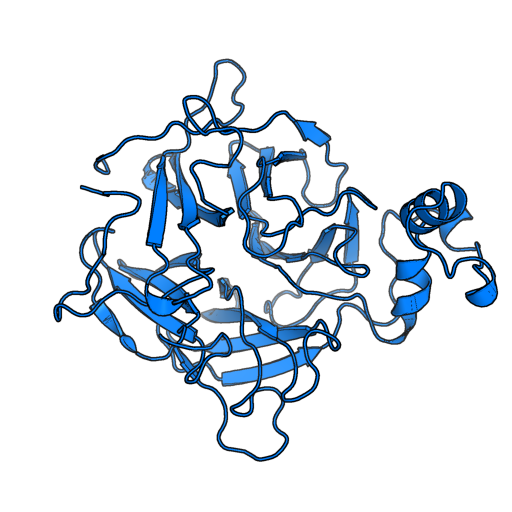30 TYR A N 1
ATOM 973 C CA . TYR A 1 153 ? 110.759 128.943 -22.286 1.00 13.95 130 TYR A CA 1
ATOM 974 C C . TYR A 1 153 ? 110.119 127.688 -21.669 1.00 14.19 130 TYR A C 1
ATOM 975 O O . TYR A 1 153 ? 110.289 126.551 -22.172 1.00 17.20 130 TYR A O 1
ATOM 984 N N . ARG A 1 154 ? 109.339 127.927 -20.606 1.00 17.44 131 ARG A N 1
ATOM 985 C CA . ARG A 1 154 ? 108.552 126.897 -19.905 1.00 16.20 131 ARG A CA 1
ATOM 986 C C . ARG A 1 154 ? 107.049 127.001 -20.294 1.00 15.81 131 ARG A C 1
ATOM 987 O O . ARG A 1 154 ? 106.403 128.017 -20.020 1.00 17.00 131 ARG A O 1
ATOM 995 N N . PHE A 1 155 ? 106.510 125.926 -20.894 1.00 16.28 132 PHE A N 1
ATOM 996 C CA . PHE A 1 155 ? 105.077 125.831 -21.245 1.00 15.31 132 PHE A CA 1
ATOM 997 C C . PHE A 1 155 ? 104.234 125.925 -19.969 1.00 16.98 132 PHE A C 1
ATOM 998 O O . PHE A 1 155 ? 104.572 125.300 -18.937 1.00 17.13 132 PHE A O 1
ATOM 1006 N N . ILE A 1 156 ? 103.174 126.721 -20.035 1.00 16.60 133 ILE A N 1
ATOM 1007 C CA . ILE A 1 156 ? 102.209 126.844 -18.928 1.00 16.59 133 ILE A CA 1
ATOM 1008 C C . ILE A 1 156 ? 100.903 126.130 -19.228 1.00 18.48 133 ILE A C 1
ATOM 1009 O O . ILE A 1 156 ? 100.510 125.256 -18.486 1.00 20.19 133 ILE A O 1
ATOM 1014 N N . ARG A 1 157 ? 100.170 126.568 -20.251 1.00 17.14 134 ARG A N 1
ATOM 1015 C CA . ARG A 1 157 ? 98.859 125.971 -20.566 1.00 18.58 134 ARG A CA 1
ATOM 1016 C C . ARG A 1 157 ? 98.393 126.393 -21.969 1.00 16.16 134 ARG A C 1
ATOM 1017 O O . ARG A 1 157 ? 99.036 127.245 -22.598 1.00 16.18 134 ARG A O 1
ATOM 1025 N N . SER A 1 158 ? 97.350 125.712 -22.460 1.00 13.58 135 SER A N 1
ATOM 1026 C CA . SER A 1 158 ? 96.737 126.016 -23.763 1.00 15.67 135 SER A CA 1
ATOM 1027 C C . SER A 1 158 ? 95.233 125.885 -23.650 1.00 16.51 135 SER A C 1
ATOM 1028 O O . SER A 1 158 ? 94.703 125.216 -22.737 1.00 17.50 135 SER A O 1
ATOM 1031 N N . GLY A 1 159 ? 94.523 126.518 -24.579 1.00 16.17 136 GLY A N 1
ATOM 1032 C CA . GLY A 1 159 ? 93.080 126.411 -24.578 1.00 16.45 136 GLY A CA 1
ATOM 1033 C C . GLY A 1 159 ? 92.452 127.350 -25.593 1.00 16.10 136 GLY A C 1
ATOM 1034 O O . GLY A 1 159 ? 93.126 128.221 -26.148 1.00 16.46 136 GLY A O 1
ATOM 1035 N N . ARG A 1 160 ? 91.152 127.166 -25.816 1.00 15.44 137 ARG A N 1
ATOM 1036 C CA . ARG A 1 160 ? 90.325 128.161 -26.485 1.00 16.00 137 ARG A CA 1
ATOM 1037 C C . ARG A 1 160 ? 90.109 129.342 -25.509 1.00 15.88 137 ARG A C 1
ATOM 1038 O O . ARG A 1 160 ? 90.374 129.232 -24.276 1.00 18.45 137 ARG A O 1
ATOM 1046 N N . VAL A 1 161 ? 89.612 130.450 -26.035 1.00 16.45 138 VAL A N 1
ATOM 1047 C CA . VAL A 1 161 ? 89.694 131.737 -25.334 1.00 15.56 138 VAL A CA 1
ATOM 1048 C C . VAL A 1 161 ? 88.396 132.162 -24.635 1.00 16.68 138 VAL A C 1
ATOM 1049 O O . VAL A 1 161 ? 87.335 132.191 -25.249 1.00 15.76 138 VAL A O 1
ATOM 1053 N N . ASN A 1 162 ? 88.520 132.544 -23.353 1.00 17.21 139 ASN A N 1
ATOM 1054 C CA . ASN A 1 162 ? 87.429 133.126 -22.561 1.00 17.08 139 ASN A CA 1
ATOM 1055 C C . ASN A 1 162 ? 86.140 132.257 -22.472 1.00 16.75 139 ASN A C 1
ATOM 1056 O O . ASN A 1 162 ? 85.042 132.749 -22.779 1.00 16.28 139 ASN A O 1
ATOM 1061 N N . PRO A 1 163 ? 86.267 130.984 -22.047 1.00 17.17 140 PRO A N 1
ATOM 1062 C CA . PRO A 1 163 ? 85.032 130.176 -21.827 1.00 20.39 140 PRO A CA 1
ATOM 1063 C C . PRO A 1 163 ? 83.957 130.889 -20.986 1.00 20.21 140 PRO A C 1
ATOM 1064 O O . PRO A 1 163 ? 84.291 131.550 -19.968 1.00 18.35 140 PRO A O 1
ATOM 1068 N N . GLY A 1 164 ? 82.706 130.829 -21.476 1.00 18.97 141 GLY A N 1
ATOM 1069 C CA . GLY A 1 164 ? 81.559 131.416 -20.803 1.00 21.80 141 GLY A CA 1
ATOM 1070 C C . GLY A 1 164 ? 81.303 132.918 -20.987 1.00 21.56 141 GLY A C 1
ATOM 1071 O O . GLY A 1 164 ? 80.266 133.404 -20.520 1.00 23.78 141 GLY A O 1
ATOM 1072 N N . ALA A 1 165 ? 82.216 133.658 -21.647 1.00 19.33 142 ALA A N 1
ATOM 1073 C CA . ALA A 1 165 ? 82.092 135.126 -21.786 1.00 20.25 142 ALA A CA 1
ATOM 1074 C C . ALA A 1 165 ? 81.623 135.528 -23.193 1.00 19.41 142 ALA A C 1
ATOM 1075 O O . ALA A 1 165 ? 82.093 134.971 -24.202 1.00 19.32 142 ALA A O 1
ATOM 1077 N N . TYR A 1 166 ? 80.701 136.482 -23.241 1.00 17.73 143 TYR A N 1
ATOM 1078 C CA . TYR A 1 166 ? 80.267 137.107 -24.478 1.00 18.48 143 TYR A CA 1
ATOM 1079 C C . TYR A 1 166 ? 81.167 138.298 -24.839 1.00 17.46 143 TYR A C 1
ATOM 1080 O O . TYR A 1 166 ? 81.715 138.967 -23.967 1.00 17.83 143 TYR A O 1
ATOM 1089 N N . PRO A 1 167 ? 81.274 138.620 -26.134 1.00 16.56 144 PRO A N 1
ATOM 1090 C CA . PRO A 1 167 ? 82.008 139.827 -26.509 1.00 17.01 144 PRO A CA 1
ATOM 1091 C C . PRO A 1 167 ? 81.287 141.079 -25.984 1.00 19.77 144 PRO A C 1
ATOM 1092 O O . PRO A 1 167 ? 80.037 141.118 -25.982 1.00 17.85 144 PRO A O 1
ATOM 1096 N N . LEU A 1 168 ? 82.057 142.081 -25.556 1.00 18.33 145 LEU A N 1
ATOM 1097 C CA . LEU A 1 168 ? 81.507 143.337 -25.028 1.00 19.20 145 LEU A CA 1
ATOM 1098 C C . LEU A 1 168 ? 80.596 144.019 -26.060 1.00 19.43 145 LEU A C 1
ATOM 1099 O O . LEU A 1 168 ? 79.638 144.668 -25.690 1.00 21.98 145 LEU A O 1
ATOM 1104 N N . ASN A 1 169 ? 80.888 143.849 -27.345 1.00 17.59 146 ASN A N 1
ATOM 1105 C CA . ASN A 1 169 ? 80.151 144.521 -28.416 1.00 18.96 146 ASN A CA 1
ATOM 1106 C C . ASN A 1 169 ? 79.060 143.675 -29.097 1.00 18.13 146 ASN A C 1
ATOM 1107 O O . ASN A 1 169 ? 78.527 144.088 -30.111 1.00 24.33 146 ASN A O 1
ATOM 1112 N N A MET A 1 170 ? 78.721 142.522 -28.519 0.50 17.63 147 MET A N 1
ATOM 1113 N N B MET A 1 170 ? 78.714 142.520 -28.532 0.50 18.38 147 MET A N 1
ATOM 1114 C CA A MET A 1 170 ? 77.582 141.727 -28.959 0.50 21.25 147 MET A CA 1
ATOM 1115 C CA B MET A 1 170 ? 77.576 141.758 -29.025 0.50 22.42 147 MET A CA 1
ATOM 1116 C C A MET A 1 170 ? 76.338 142.322 -28.312 0.50 21.01 147 MET A C 1
ATOM 1117 C C B MET A 1 170 ? 76.336 142.296 -28.327 0.50 21.59 147 MET A C 1
ATOM 1118 O O A MET A 1 170 ? 76.314 142.525 -27.098 0.50 21.80 147 MET A O 1
ATOM 1119 O O B MET A 1 170 ? 76.311 142.422 -27.104 0.50 22.97 147 MET A O 1
ATOM 1128 N N . THR A 1 171 ? 75.315 142.614 -29.117 1.00 21.15 148 THR A N 1
ATOM 1129 C CA . THR A 1 171 ? 74.150 143.355 -28.633 1.00 21.15 148 THR A CA 1
ATOM 1130 C C . THR A 1 171 ? 73.172 142.480 -27.835 1.00 23.99 148 THR A C 1
ATOM 1131 O O . THR A 1 171 ? 73.216 141.236 -27.913 1.00 21.30 148 THR A O 1
ATOM 1135 N N . ARG A 1 172 ? 72.269 143.143 -27.095 1.00 28.23 149 ARG A N 1
ATOM 1136 C CA . ARG A 1 172 ? 71.184 142.449 -26.359 1.00 27.28 149 ARG A CA 1
ATOM 1137 C C . ARG A 1 172 ? 70.417 141.468 -27.243 1.00 23.74 149 ARG A C 1
ATOM 1138 O O . ARG A 1 172 ? 70.216 140.279 -26.877 1.00 25.00 149 ARG A O 1
ATOM 1146 N N . LYS A 1 173 ? 69.971 141.986 -28.396 1.00 27.71 150 LYS A N 1
ATOM 1147 C CA . LYS A 1 173 ? 69.223 141.179 -29.365 1.00 32.00 150 LYS A CA 1
ATOM 1148 C C . LYS A 1 173 ? 70.037 139.993 -29.873 1.00 28.04 150 LYS A C 1
ATOM 1149 O O . LYS A 1 173 ? 69.510 138.896 -29.975 1.00 26.04 150 LYS A O 1
ATOM 1155 N N . GLU A 1 174 ? 71.318 140.207 -30.178 1.00 24.28 151 GLU A N 1
ATOM 1156 C CA . GLU A 1 174 ? 72.167 139.129 -30.684 1.00 21.58 151 GLU A CA 1
ATOM 1157 C C . GLU A 1 174 ? 72.355 138.019 -29.631 1.00 20.82 151 GLU A C 1
ATOM 1158 O O . GLU A 1 174 ? 72.294 136.831 -29.961 1.00 23.52 151 GLU A O 1
ATOM 1164 N N . ARG A 1 175 ? 72.565 138.418 -28.384 1.00 18.58 152 ARG A N 1
ATOM 1165 C CA . ARG A 1 175 ? 72.747 137.484 -27.277 1.00 23.08 152 ARG A CA 1
ATOM 1166 C C . ARG A 1 175 ? 71.565 136.549 -27.010 1.00 27.61 152 ARG A C 1
ATOM 1167 O O . ARG A 1 175 ? 71.791 135.422 -26.594 1.00 32.95 152 ARG A O 1
ATOM 1175 N N A LYS A 1 176 ? 70.337 137.012 -27.249 0.50 28.49 153 LYS A N 1
ATOM 1176 N N B LYS A 1 176 ? 70.330 136.999 -27.234 0.50 28.81 153 LYS A N 1
ATOM 1177 C CA A LYS A 1 176 ? 69.149 136.173 -27.024 0.50 30.16 153 LYS A CA 1
ATOM 1178 C CA B LYS A 1 176 ? 69.156 136.125 -27.019 0.50 31.45 153 LYS A CA 1
ATOM 1179 C C A LYS A 1 176 ? 68.787 135.236 -28.214 0.50 24.57 153 LYS A C 1
ATOM 1180 C C B LYS A 1 176 ? 68.672 135.333 -28.261 0.50 25.94 153 LYS A C 1
ATOM 1181 O O A LYS A 1 176 ? 68.073 134.273 -28.030 0.50 27.44 153 LYS A O 1
ATOM 1182 O O B LYS A 1 176 ? 67.701 134.615 -28.180 0.50 29.25 153 LYS A O 1
ATOM 1193 N N . MET A 1 177 ? 69.326 135.489 -29.410 1.00 33.00 154 MET A N 1
ATOM 1194 C CA . MET A 1 177 ? 69.004 134.650 -30.591 1.00 31.61 154 MET A CA 1
ATOM 1195 C C . MET A 1 177 ? 69.417 133.176 -30.401 1.00 34.76 154 MET A C 1
ATOM 1196 O O . MET A 1 177 ? 70.387 132.871 -29.705 1.00 32.67 154 MET A O 1
ATOM 1201 N N . LYS A 1 178 ? 68.656 132.257 -30.977 1.00 36.45 155 LYS A N 1
ATOM 1202 C CA . LYS A 1 178 ? 69.034 130.836 -30.953 1.00 34.34 155 LYS A CA 1
ATOM 1203 C C . LYS A 1 178 ? 69.069 130.372 -32.397 1.00 31.45 155 LYS A C 1
ATOM 1204 O O . LYS A 1 178 ? 68.329 130.890 -33.239 1.00 31.24 155 LYS A O 1
ATOM 1206 N N . TRP A 1 179 ? 69.960 129.424 -32.681 1.00 29.93 156 TRP A N 1
ATOM 1207 C CA . TRP A 1 179 ? 70.246 128.993 -34.047 1.00 28.12 156 TRP A CA 1
ATOM 1208 C C . TRP A 1 179 ? 70.218 127.463 -34.041 1.00 29.10 156 TRP A C 1
ATOM 1209 O O . TRP A 1 179 ? 71.104 126.834 -33.452 1.00 29.81 156 TRP A O 1
ATOM 1220 N N . ASN A 1 180 ? 69.181 126.874 -34.645 1.00 29.07 157 ASN A N 1
ATOM 1221 C CA . ASN A 1 180 ? 69.065 125.419 -34.766 1.00 28.38 157 ASN A CA 1
ATOM 1222 C C . ASN A 1 180 ? 70.114 124.954 -35.764 1.00 26.41 157 ASN A C 1
ATOM 1223 O O . ASN A 1 180 ? 70.017 125.307 -36.943 1.00 24.51 157 ASN A O 1
ATOM 1228 N N . PRO A 1 181 ? 71.106 124.156 -35.316 1.00 28.03 158 PRO A N 1
ATOM 1229 C CA . PRO A 1 181 ? 72.187 123.739 -36.231 1.00 28.97 158 PRO A CA 1
ATOM 1230 C C . PRO A 1 181 ? 71.753 122.904 -37.455 1.00 27.70 158 PRO A C 1
ATOM 1231 O O . PRO A 1 181 ? 72.408 122.964 -38.516 1.00 28.36 158 PRO A O 1
ATOM 1235 N N . GLU A 1 182 ? 70.644 122.185 -37.347 1.00 26.42 159 GLU A N 1
ATOM 1236 C CA . GLU A 1 182 ? 70.076 121.472 -38.519 1.00 31.25 159 GLU A CA 1
ATOM 1237 C C . GLU A 1 182 ? 69.556 122.417 -39.602 1.00 30.21 159 GLU A C 1
ATOM 1238 O O . GLU A 1 182 ? 69.431 122.017 -40.753 1.00 38.18 159 GLU A O 1
ATOM 1244 N N . GLU A 1 183 ? 69.281 123.667 -39.243 1.00 28.90 160 GLU A N 1
ATOM 1245 C CA . GLU A 1 183 ? 68.737 124.658 -40.183 1.00 27.41 160 GLU A CA 1
ATOM 1246 C C . GLU A 1 183 ? 69.833 125.439 -40.967 1.00 24.70 160 GLU A C 1
ATOM 1247 O O . GLU A 1 183 ? 69.548 126.041 -42.009 1.00 25.05 160 GLU A O 1
ATOM 1253 N N . TYR A 1 184 ? 71.078 125.394 -40.482 1.00 25.03 161 TYR A N 1
ATOM 1254 C CA . TYR A 1 184 ? 72.195 126.208 -41.043 1.00 24.04 161 TYR A CA 1
ATOM 1255 C C . TYR A 1 184 ? 73.416 125.345 -41.459 1.00 28.20 161 TYR A C 1
ATOM 1256 O O . TYR A 1 184 ? 74.547 125.787 -41.351 1.00 27.16 161 TYR A O 1
ATOM 1265 N N . LYS A 1 185 ? 73.178 124.139 -41.986 1.00 31.96 162 LYS A N 1
ATOM 1266 C CA . LYS A 1 185 ? 74.265 123.224 -42.370 1.00 30.53 162 LYS A CA 1
ATOM 1267 C C . LYS A 1 185 ? 75.067 123.701 -43.595 1.00 27.76 162 LYS A C 1
ATOM 1268 O O . LYS A 1 185 ? 76.277 123.510 -43.637 1.00 30.38 162 LYS A O 1
ATOM 1274 N N . GLU A 1 186 ? 74.399 124.317 -44.581 1.00 24.24 163 GLU A N 1
ATOM 1275 C CA . GLU A 1 186 ? 75.060 124.742 -45.799 1.00 26.08 163 GLU A CA 1
ATOM 1276 C C . GLU A 1 186 ? 75.738 126.104 -45.593 1.00 26.04 163 GLU A C 1
ATOM 1277 O O . GLU A 1 186 ? 75.070 127.129 -45.423 1.00 25.61 163 GLU A O 1
ATOM 1283 N N . TRP A 1 187 ? 77.064 126.114 -45.623 1.00 24.62 164 TRP A N 1
ATOM 1284 C CA . TRP A 1 187 ? 77.820 127.379 -45.597 1.00 22.68 164 TRP A CA 1
ATOM 1285 C C . TRP A 1 187 ? 77.521 128.258 -46.844 1.00 21.54 164 TRP A C 1
ATOM 1286 O O . TRP A 1 187 ? 77.227 127.755 -47.925 1.00 23.00 164 TRP A O 1
ATOM 1297 N N . TRP A 1 188 ? 77.555 129.575 -46.630 1.00 20.01 165 TRP A N 1
ATOM 1298 C CA . TRP A 1 188 ? 77.562 130.633 -47.655 1.00 21.36 165 TRP A CA 1
ATOM 1299 C C . TRP A 1 188 ? 76.204 130.896 -48.294 1.00 17.95 165 TRP A C 1
ATOM 1300 O O . TRP A 1 188 ? 76.132 131.615 -49.300 1.00 19.94 165 TRP A O 1
ATOM 1311 N N . THR A 1 189 ? 75.122 130.351 -47.715 1.00 17.68 166 THR A N 1
ATOM 1312 C CA . THR A 1 189 ? 73.780 130.799 -48.087 1.00 16.51 166 THR A CA 1
ATOM 1313 C C . THR A 1 189 ? 73.550 132.204 -47.481 1.00 14.83 166 THR A C 1
ATOM 1314 O O . THR A 1 189 ? 74.234 132.587 -46.524 1.00 17.27 166 THR A O 1
ATOM 1318 N N . PRO A 1 190 ? 72.574 132.961 -48.024 1.00 16.28 167 PRO A N 1
ATOM 1319 C CA . PRO A 1 190 ? 72.332 134.270 -47.412 1.00 17.39 167 PRO A CA 1
ATOM 1320 C C . PRO A 1 190 ? 71.952 134.192 -45.943 1.00 15.77 167 PRO A C 1
ATOM 1321 O O . PRO A 1 190 ? 72.408 135.036 -45.137 1.00 16.43 167 PRO A O 1
ATOM 1325 N N . LYS A 1 191 ? 71.110 133.221 -45.573 1.00 16.28 168 LYS A N 1
ATOM 1326 C CA . LYS A 1 191 ? 70.721 133.096 -44.177 1.00 16.43 168 LYS A CA 1
ATOM 1327 C C . LYS A 1 191 ? 71.895 132.668 -43.290 1.00 15.59 168 LYS A C 1
ATOM 1328 O O . LYS A 1 191 ? 72.011 133.133 -42.135 1.00 15.26 168 LYS A O 1
ATOM 1334 N N . TRP A 1 192 ? 72.760 131.800 -43.791 1.00 16.11 169 TRP A N 1
ATOM 1335 C CA . TRP A 1 192 ? 73.964 131.404 -42.987 1.00 16.54 169 TRP A CA 1
ATOM 1336 C C . TRP A 1 192 ? 74.892 132.610 -42.720 1.00 16.26 169 TRP A C 1
ATOM 1337 O O . TRP A 1 192 ? 75.360 132.818 -41.585 1.00 15.82 169 TRP A O 1
ATOM 1348 N N . TYR A 1 193 ? 75.165 133.395 -43.765 1.00 14.92 170 TYR A N 1
ATOM 1349 C CA . TYR A 1 193 ? 76.071 134.554 -43.634 1.00 16.32 170 TYR A CA 1
ATOM 1350 C C . TYR A 1 193 ? 75.529 135.572 -42.600 1.00 16.78 170 TYR A C 1
ATOM 1351 O O . TYR A 1 193 ? 76.264 136.025 -41.717 1.00 15.37 170 TYR A O 1
ATOM 1360 N N . GLU A 1 194 ? 74.234 135.890 -42.686 1.00 15.53 171 GLU A N 1
ATOM 1361 C CA . GLU A 1 194 ? 73.599 136.777 -41.702 1.00 15.96 171 GLU A CA 1
ATOM 1362 C C . GLU A 1 194 ? 73.767 136.186 -40.280 1.00 18.64 171 GLU A C 1
ATOM 1363 O O . GLU A 1 194 ? 74.076 136.901 -39.317 1.00 15.82 171 GLU A O 1
ATOM 1369 N N . ALA A 1 195 ? 73.553 134.870 -40.159 1.00 16.42 172 ALA A N 1
ATOM 1370 C CA . ALA A 1 195 ? 73.648 134.217 -38.831 1.00 16.59 172 ALA A CA 1
ATOM 1371 C C . ALA A 1 195 ? 75.087 134.330 -38.260 1.00 17.25 172 ALA A C 1
ATOM 1372 O O . ALA A 1 195 ? 75.289 134.675 -37.089 1.00 15.53 172 ALA A O 1
ATOM 1374 N N . ILE A 1 196 ? 76.078 134.121 -39.114 1.00 16.00 173 ILE A N 1
ATOM 1375 C CA . ILE A 1 196 ? 77.476 134.286 -38.703 1.00 15.73 173 ILE A CA 1
ATOM 1376 C C . ILE A 1 196 ? 77.715 135.734 -38.246 1.00 14.69 173 ILE A C 1
ATOM 1377 O O . ILE A 1 196 ? 78.313 135.956 -37.199 1.00 15.29 173 ILE A O 1
ATOM 1382 N N . ALA A 1 197 ? 77.227 136.698 -39.032 1.00 14.47 174 ALA A N 1
ATOM 1383 C CA . ALA A 1 197 ? 77.413 138.110 -38.730 1.00 15.79 174 ALA A CA 1
ATOM 1384 C C . ALA A 1 197 ? 76.834 138.479 -37.353 1.00 17.41 174 ALA A C 1
ATOM 1385 O O . ALA A 1 197 ? 77.440 139.264 -36.606 1.00 18.49 174 ALA A O 1
ATOM 1387 N N . LYS A 1 198 ? 75.673 137.901 -37.030 1.00 17.36 175 LYS A N 1
ATOM 1388 C CA . LYS A 1 198 ? 74.988 138.121 -35.754 1.00 18.94 175 LYS A CA 1
ATOM 1389 C C . LYS A 1 198 ? 75.447 137.267 -34.595 1.00 18.65 175 LYS A C 1
ATOM 1390 O O . LYS A 1 198 ? 74.921 137.378 -33.475 1.00 22.00 175 LYS A O 1
ATOM 1396 N N . GLY A 1 199 ? 76.402 136.385 -34.836 1.00 16.18 176 GLY A N 1
ATOM 1397 C CA . GLY A 1 199 ? 77.066 135.643 -33.744 1.00 15.67 176 GLY A CA 1
ATOM 1398 C C . GLY A 1 199 ? 76.757 134.175 -33.495 1.00 15.31 176 GLY A C 1
ATOM 1399 O O . GLY A 1 199 ? 77.052 133.639 -32.398 1.00 18.01 176 GLY A O 1
ATOM 1400 N N . MET A 1 200 ? 76.255 133.499 -34.499 1.00 16.56 177 MET A N 1
ATOM 1401 C CA . MET A 1 200 ? 75.917 132.090 -34.392 1.00 17.25 177 MET A CA 1
ATOM 1402 C C . MET A 1 200 ? 77.080 131.239 -33.885 1.00 16.20 177 MET A C 1
ATOM 1403 O O . MET A 1 200 ? 76.893 130.392 -33.033 1.00 17.73 177 MET A O 1
ATOM 1408 N N . PHE A 1 201 ? 78.270 131.458 -34.434 1.00 14.41 178 PHE A N 1
ATOM 1409 C CA . PHE A 1 201 ? 79.445 130.652 -33.969 1.00 13.67 178 PHE A CA 1
ATOM 1410 C C . PHE A 1 201 ? 80.011 131.109 -32.628 1.00 13.96 178 PHE A C 1
ATOM 1411 O O . PHE A 1 201 ? 80.687 130.308 -31.915 1.00 15.92 178 PHE A O 1
ATOM 1419 N N . VAL A 1 202 ? 79.787 132.370 -32.255 1.00 14.24 179 VAL A N 1
ATOM 1420 C CA . VAL A 1 202 ? 80.091 132.790 -30.893 1.00 14.99 179 VAL A CA 1
ATOM 1421 C C . VAL A 1 202 ? 79.266 131.967 -29.874 1.00 15.23 179 VAL A C 1
ATOM 1422 O O . VAL A 1 202 ? 79.827 131.413 -28.900 1.00 17.94 179 VAL A O 1
ATOM 1426 N N . LYS A 1 203 ? 77.959 131.883 -30.102 1.00 15.71 180 LYS A N 1
ATOM 1427 C CA . LYS A 1 203 ? 77.052 131.098 -29.217 1.00 16.34 180 LYS A CA 1
ATOM 1428 C C . LYS A 1 203 ? 77.432 129.598 -29.213 1.00 17.74 180 LYS A C 1
ATOM 1429 O O . LYS A 1 203 ? 77.471 128.977 -28.154 1.00 21.10 180 LYS A O 1
ATOM 1431 N N . ARG A 1 204 ? 77.775 129.049 -30.384 1.00 17.48 181 ARG A N 1
ATOM 1432 C CA . ARG A 1 204 ? 78.211 127.659 -30.523 1.00 18.24 181 ARG A CA 1
ATOM 1433 C C . ARG A 1 204 ? 79.408 127.378 -29.616 1.00 20.26 181 ARG A C 1
ATOM 1434 O O . ARG A 1 204 ? 79.456 126.354 -28.939 1.00 21.49 181 ARG A O 1
ATOM 1442 N N . ASP A 1 205 ? 80.364 128.303 -29.599 1.00 18.62 182 ASP A N 1
ATOM 1443 C CA . ASP A 1 205 ? 81.625 128.062 -28.917 1.00 18.11 182 ASP A CA 1
ATOM 1444 C C . ASP A 1 205 ? 81.677 128.657 -27.512 1.00 20.89 182 ASP A C 1
ATOM 1445 O O . ASP A 1 205 ? 82.708 128.532 -26.839 1.00 20.62 182 ASP A O 1
ATOM 1450 N N . LEU A 1 206 ? 80.576 129.278 -27.068 1.00 20.32 183 LEU A N 1
ATOM 1451 C CA . LEU A 1 206 ? 80.544 130.025 -25.808 1.00 21.63 183 LEU A CA 1
ATOM 1452 C C . LEU A 1 206 ? 81.035 129.206 -24.621 1.00 23.16 183 LEU A C 1
ATOM 1453 O O . LEU A 1 206 ? 81.832 129.734 -23.850 1.00 22.89 183 LEU A O 1
ATOM 1458 N N . LYS A 1 207 ? 80.558 127.957 -24.458 1.00 21.60 184 LYS A N 1
ATOM 1459 C CA . LYS A 1 207 ? 80.826 127.202 -23.206 1.00 26.39 184 LYS A CA 1
ATOM 1460 C C . LYS A 1 207 ? 82.303 126.860 -23.034 1.00 26.30 184 LYS A C 1
ATOM 1461 O O . LYS A 1 207 ? 82.874 127.076 -21.957 1.00 26.21 184 LYS A O 1
ATOM 1463 N N . ASP A 1 208 ? 82.935 126.396 -24.099 1.00 20.51 185 ASP A N 1
ATOM 1464 C CA . ASP A 1 208 ? 84.328 125.915 -24.029 1.00 22.96 185 ASP A CA 1
ATOM 1465 C C . ASP A 1 208 ? 85.362 126.947 -24.497 1.00 21.57 185 ASP A C 1
ATOM 1466 O O . ASP A 1 208 ? 86.573 126.738 -24.320 1.00 24.38 185 ASP A O 1
ATOM 1471 N N . GLY A 1 209 ? 84.892 128.072 -25.025 1.00 16.43 186 GLY A N 1
ATOM 1472 C CA . GLY A 1 209 ? 85.793 129.148 -25.471 1.00 16.40 186 GLY A CA 1
ATOM 1473 C C . GLY A 1 209 ? 85.894 129.375 -26.978 1.00 16.59 186 GLY A C 1
ATOM 1474 O O . GLY A 1 209 ? 85.687 128.481 -27.802 1.00 14.49 186 GLY A O 1
ATOM 1475 N N . GLN A 1 210 ? 86.272 130.595 -27.321 1.00 16.59 187 GLN A N 1
ATOM 1476 C CA . GLN A 1 210 ? 86.369 131.030 -28.715 1.00 18.61 187 GLN A CA 1
ATOM 1477 C C . GLN A 1 210 ? 87.623 130.454 -29.375 1.00 17.25 187 GLN A C 1
ATOM 1478 O O . GLN A 1 210 ? 88.679 130.310 -28.718 1.00 16.59 187 GLN A O 1
ATOM 1484 N N . MET A 1 211 ? 87.490 130.112 -30.659 1.00 14.72 188 MET A N 1
ATOM 1485 C CA . MET A 1 211 ? 88.577 129.522 -31.426 1.00 16.41 188 MET A CA 1
ATOM 1486 C C . MET A 1 211 ? 89.675 130.534 -31.675 1.00 14.92 188 MET A C 1
ATOM 1487 O O . MET A 1 211 ? 89.404 131.711 -31.794 1.00 15.42 188 MET A O 1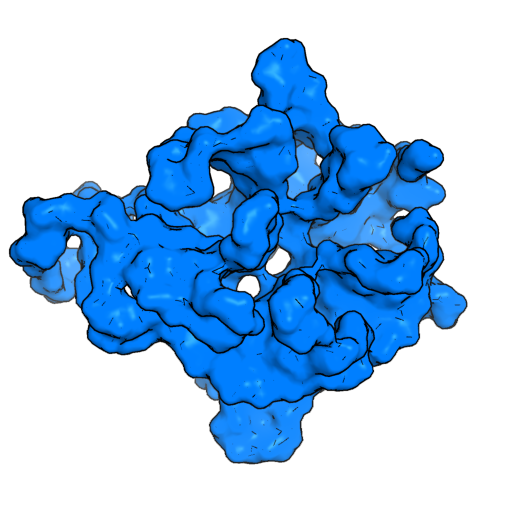
ATOM 1492 N N . SER A 1 212 ? 90.925 130.057 -31.688 1.00 13.21 189 SER A N 1
ATOM 1493 C CA . SER A 1 212 ? 92.100 130.913 -31.987 1.00 13.70 189 SER A CA 1
ATOM 1494 C C . SER A 1 212 ? 93.032 130.184 -32.905 1.00 14.88 189 SER A C 1
ATOM 1495 O O . SER A 1 212 ? 93.546 129.131 -32.515 1.00 14.37 189 SER A O 1
ATOM 1498 N N . ARG A 1 213 ? 93.235 130.713 -34.128 1.00 13.58 190 ARG A N 1
ATOM 1499 C CA . ARG A 1 213 ? 94.199 130.178 -35.074 1.00 14.44 190 ARG A CA 1
ATOM 1500 C C . ARG A 1 213 ? 95.315 131.217 -35.339 1.00 14.41 190 ARG A C 1
ATOM 1501 O O . ARG A 1 213 ? 96.117 131.456 -34.425 1.00 13.03 190 ARG A O 1
ATOM 1509 N N . ASP A 1 214 ? 95.368 131.854 -36.510 1.00 12.73 191 ASP A N 1
ATOM 1510 C CA . ASP A 1 214 ? 96.359 132.900 -36.735 1.00 13.20 191 ASP A CA 1
ATOM 1511 C C . ASP A 1 214 ? 96.179 133.994 -35.644 1.00 13.03 191 ASP A C 1
ATOM 1512 O O . ASP A 1 214 ? 95.037 134.309 -35.248 1.00 13.69 191 ASP A O 1
ATOM 1517 N N . MET A 1 215 ? 97.307 134.490 -35.130 1.00 12.72 192 MET A N 1
ATOM 1518 C CA . MET A 1 215 ? 97.314 135.432 -33.987 1.00 12.08 192 MET A CA 1
ATOM 1519 C C . MET A 1 215 ? 98.528 136.348 -33.917 1.00 12.10 192 MET A C 1
ATOM 1520 O O . MET A 1 215 ? 99.573 136.103 -34.535 1.00 13.08 192 MET A O 1
ATOM 1525 N N . THR A 1 216 ? 98.370 137.423 -33.122 1.00 12.55 193 THR A N 1
ATOM 1526 C CA . THR A 1 216 ? 99.462 138.239 -32.714 1.00 14.05 193 THR A CA 1
ATOM 1527 C C . THR A 1 216 ? 99.199 138.839 -31.329 1.00 14.28 193 THR A C 1
ATOM 1528 O O . THR A 1 216 ? 98.168 138.538 -30.688 1.00 13.68 193 THR A O 1
ATOM 1532 N N . LEU A 1 217 ? 100.181 139.613 -30.875 1.00 14.33 194 LEU A N 1
ATOM 1533 C CA . LEU A 1 217 ? 100.159 140.325 -29.572 1.00 13.03 194 LEU A CA 1
ATOM 1534 C C . LEU A 1 217 ? 100.497 141.779 -29.752 1.00 14.51 194 LEU A C 1
ATOM 1535 O O . LEU A 1 217 ? 101.279 142.126 -30.651 1.00 17.05 194 LEU A O 1
ATOM 1540 N N . PHE A 1 218 ? 99.980 142.624 -28.855 1.00 13.25 195 PHE A N 1
ATOM 1541 C CA . PHE A 1 218 ? 100.351 144.046 -28.847 1.00 14.00 195 PHE A CA 1
ATOM 1542 C C . PHE A 1 218 ? 100.344 144.599 -27.432 1.00 12.98 195 PHE A C 1
ATOM 1543 O O . PHE A 1 218 ? 99.359 144.410 -26.717 1.00 13.66 195 PHE A O 1
ATOM 1551 N N . VAL A 1 219 ? 101.451 145.244 -27.040 1.00 13.12 196 VAL A N 1
ATOM 1552 C CA . VAL A 1 219 ? 101.535 145.973 -25.762 1.00 13.45 196 VAL A CA 1
ATOM 1553 C C . VAL A 1 219 ? 101.236 147.477 -25.985 1.00 14.89 196 VAL A C 1
ATOM 1554 O O . VAL A 1 219 ? 101.967 148.198 -26.705 1.00 14.25 196 VAL A O 1
ATOM 1558 N N . ASP A 1 220 ? 100.172 147.934 -25.366 1.00 16.04 197 ASP A N 1
ATOM 1559 C CA . ASP A 1 220 ? 99.724 149.329 -25.518 1.00 17.65 197 ASP A CA 1
ATOM 1560 C C . ASP A 1 220 ? 100.494 150.278 -24.578 1.00 17.46 197 ASP A C 1
ATOM 1561 O O . ASP A 1 220 ? 101.305 149.846 -23.727 1.00 16.21 197 ASP A O 1
ATOM 1566 N N . ASP A 1 221 ? 100.273 151.574 -24.757 1.00 17.80 198 ASP A N 1
ATOM 1567 C CA . ASP A 1 221 ? 101.038 152.596 -24.036 1.00 20.63 198 ASP A CA 1
ATOM 1568 C C . ASP A 1 221 ? 100.725 152.693 -22.532 1.00 19.79 198 ASP A C 1
ATOM 1569 O O . ASP A 1 221 ? 101.558 153.188 -21.761 1.00 24.65 198 ASP A O 1
ATOM 1574 N N . ASP A 1 222 ? 99.586 152.129 -22.115 1.00 18.37 199 ASP A N 1
ATOM 1575 C CA . ASP A 1 222 ? 99.215 151.986 -20.702 1.00 16.01 199 ASP A CA 1
ATOM 1576 C C . ASP A 1 222 ? 99.719 150.697 -20.024 1.00 18.34 199 ASP A C 1
ATOM 1577 O O . ASP A 1 222 ? 99.318 150.401 -18.901 1.00 21.81 199 ASP A O 1
ATOM 1582 N N . GLY A 1 223 ? 100.518 149.900 -20.751 1.00 20.70 200 GLY A N 1
ATOM 1583 C CA . GLY A 1 223 ? 101.035 148.619 -20.244 1.00 19.73 200 GLY A CA 1
ATOM 1584 C C . GLY A 1 223 ? 100.069 147.453 -20.404 1.00 19.16 200 GLY A C 1
ATOM 1585 O O . GLY A 1 223 ? 100.441 146.314 -20.114 1.00 20.52 200 GLY A O 1
ATOM 1586 N N . LYS A 1 224 ? 98.852 147.714 -20.892 1.00 17.32 201 LYS A N 1
ATOM 1587 C CA . LYS A 1 224 ? 97.892 146.629 -21.145 1.00 17.62 201 LYS A CA 1
ATOM 1588 C C . LYS A 1 224 ? 98.291 145.917 -22.427 1.00 17.74 201 LYS A C 1
ATOM 1589 O O . LYS A 1 224 ? 98.645 146.571 -23.429 1.00 17.99 201 LYS A O 1
ATOM 1595 N N . ALA A 1 225 ? 98.277 144.594 -22.383 1.00 16.37 202 ALA A N 1
ATOM 1596 C CA . ALA A 1 225 ? 98.556 143.772 -23.573 1.00 16.12 202 ALA A CA 1
ATOM 1597 C C . ALA A 1 225 ? 97.274 143.134 -24.132 1.00 15.05 202 ALA A C 1
ATOM 1598 O O . ALA A 1 225 ? 96.356 142.825 -23.377 1.00 14.19 202 ALA A O 1
ATOM 1600 N N . TYR A 1 226 ? 97.269 142.911 -25.456 1.00 15.25 203 TYR A N 1
ATOM 1601 C CA . TYR A 1 226 ? 96.141 142.361 -26.193 1.00 14.59 203 TYR A CA 1
ATOM 1602 C C . TYR A 1 226 ? 96.567 141.184 -27.075 1.00 14.79 203 TYR A C 1
ATOM 1603 O O . TYR A 1 226 ? 97.628 141.234 -27.738 1.00 16.24 203 TYR A O 1
ATOM 1612 N N . HIS A 1 227 ? 95.706 140.172 -27.075 1.00 13.26 204 HIS A N 1
ATOM 1613 C CA . HIS A 1 227 ? 95.790 138.958 -27.935 1.00 12.77 204 HIS A CA 1
ATOM 1614 C C . HIS A 1 227 ? 94.746 139.124 -29.077 1.00 13.20 204 HIS A C 1
ATOM 1615 O O . HIS A 1 227 ? 93.533 139.220 -28.823 1.00 13.77 204 HIS A O 1
ATOM 1622 N N . ILE A 1 228 ? 95.247 139.176 -30.308 1.00 12.32 205 ILE A N 1
ATOM 1623 C CA . ILE A 1 228 ? 94.460 139.456 -31.515 1.00 11.31 205 ILE A CA 1
ATOM 1624 C C . ILE A 1 228 ? 94.475 138.156 -32.331 1.00 11.93 205 ILE A C 1
ATOM 1625 O O . ILE A 1 228 ? 95.553 137.636 -32.623 1.00 13.52 205 ILE A O 1
ATOM 1630 N N . TYR A 1 229 ? 93.319 137.614 -32.669 1.00 11.93 206 TYR A N 1
ATOM 1631 C CA . TYR A 1 229 ? 93.291 136.289 -33.341 1.00 12.28 206 TYR A CA 1
ATOM 1632 C C . TYR A 1 229 ? 92.118 136.049 -34.281 1.00 13.78 206 TYR A C 1
ATOM 1633 O O . TYR A 1 229 ? 91.052 136.634 -34.107 1.00 14.26 206 TYR A O 1
ATOM 1642 N N A SER A 1 230 ? 92.334 135.158 -35.260 0.50 14.52 207 SER A N 1
ATOM 1643 N N B SER A 1 230 ? 92.324 135.174 -35.270 0.50 14.23 207 SER A N 1
ATOM 1644 C CA A SER A 1 230 ? 91.284 134.705 -36.151 0.50 14.70 207 SER A CA 1
ATOM 1645 C CA B SER A 1 230 ? 91.262 134.761 -36.165 0.50 14.00 207 SER A CA 1
ATOM 1646 C C A SER A 1 230 ? 90.445 133.642 -35.399 0.50 14.36 207 SER A C 1
ATOM 1647 C C B SER A 1 230 ? 90.443 133.648 -35.446 0.50 14.04 207 SER A C 1
ATOM 1648 O O A SER A 1 230 ? 90.977 132.654 -34.893 0.50 13.59 207 SER A O 1
ATOM 1649 O O B SER A 1 230 ? 90.989 132.641 -35.001 0.50 13.13 207 SER A O 1
ATOM 1654 N N . SER A 1 231 ? 89.139 133.870 -35.332 1.00 11.61 208 SER A N 1
ATOM 1655 C CA . SER A 1 231 ? 88.194 133.060 -34.518 1.00 13.06 208 SER A CA 1
ATOM 1656 C C . SER A 1 231 ? 86.967 132.601 -35.338 1.00 13.41 208 SER A C 1
ATOM 1657 O O . SER A 1 231 ? 86.873 132.887 -36.529 1.00 13.14 208 SER A O 1
ATOM 1660 N N . GLU A 1 232 ? 86.020 131.889 -34.708 1.00 13.41 209 GLU A N 1
ATOM 1661 C CA . GLU A 1 232 ? 84.774 131.513 -35.372 1.00 14.36 209 GLU A CA 1
ATOM 1662 C C . GLU A 1 232 ? 85.027 130.808 -36.747 1.00 15.21 209 GLU A C 1
ATOM 1663 O O . GLU A 1 232 ? 84.563 131.258 -37.807 1.00 14.80 209 GLU A O 1
ATOM 1669 N N . ASP A 1 233 ? 85.776 129.708 -36.722 1.00 16.82 210 ASP A N 1
ATOM 1670 C CA . ASP A 1 233 ? 86.119 128.937 -37.938 1.00 15.92 210 ASP A CA 1
ATOM 1671 C C . ASP A 1 233 ? 86.887 129.843 -38.946 1.00 16.22 210 ASP A C 1
ATOM 1672 O O . ASP A 1 233 ? 86.661 129.751 -40.167 1.00 17.51 210 ASP A O 1
ATOM 1677 N N . ASN A 1 234 ? 87.746 130.730 -38.396 1.00 14.89 211 ASN A N 1
ATOM 1678 C CA . ASN A 1 234 ? 88.552 131.719 -39.154 1.00 13.30 211 ASN A CA 1
ATOM 1679 C C . ASN A 1 234 ? 87.726 132.896 -39.744 1.00 13.19 211 ASN A C 1
ATOM 1680 O O . ASN A 1 234 ? 88.289 133.781 -40.386 1.00 15.30 211 ASN A O 1
ATOM 1685 N N . LEU A 1 235 ? 86.419 132.927 -39.521 1.00 13.42 212 LEU A N 1
ATOM 1686 C CA . LEU A 1 235 ? 85.549 133.906 -40.184 1.00 12.84 212 LEU A CA 1
ATOM 1687 C C . LEU A 1 235 ? 85.625 135.341 -39.606 1.00 12.32 212 LEU A C 1
ATOM 1688 O O . LEU A 1 235 ? 85.270 136.288 -40.291 1.00 14.52 212 LEU A O 1
ATOM 1693 N N . THR A 1 236 ? 86.021 135.482 -38.349 1.00 12.85 213 THR A N 1
ATOM 1694 C CA . THR A 1 236 ? 85.838 136.747 -37.608 1.00 12.94 213 THR A CA 1
ATOM 1695 C C . THR A 1 236 ? 87.081 137.001 -36.779 1.00 15.20 213 THR A C 1
ATOM 1696 O O . THR A 1 236 ? 87.604 136.040 -36.148 1.00 14.39 213 THR A O 1
ATOM 1700 N N . LEU A 1 237 ? 87.571 138.260 -36.735 1.00 14.38 214 LEU A N 1
ATOM 1701 C CA . LEU A 1 237 ? 88.697 138.602 -35.837 1.00 14.87 214 LEU A CA 1
ATOM 1702 C C . LEU A 1 237 ? 88.174 138.912 -34.427 1.00 14.67 214 LEU A C 1
ATOM 1703 O O . LEU A 1 237 ? 87.109 139.513 -34.287 1.00 14.30 214 LEU A O 1
ATOM 1708 N N . GLN A 1 238 ? 88.929 138.486 -33.402 1.00 13.13 215 GLN A N 1
ATOM 1709 C CA . GLN A 1 238 ? 88.651 138.898 -32.014 1.00 14.17 215 GLN A CA 1
ATOM 1710 C C . GLN A 1 238 ? 89.883 139.541 -31.373 1.00 14.19 215 GLN A C 1
ATOM 1711 O O . GLN A 1 238 ? 91.024 139.199 -31.741 1.00 13.62 215 GLN A O 1
ATOM 1717 N N . ILE A 1 239 ? 89.642 140.520 -30.468 1.00 13.72 216 ILE A N 1
ATOM 1718 C CA . ILE A 1 239 ? 90.694 141.238 -29.728 1.00 15.20 216 ILE A CA 1
ATOM 1719 C C . ILE A 1 239 ? 90.356 141.095 -28.258 1.00 15.44 216 ILE A C 1
ATOM 1720 O O . ILE A 1 239 ? 89.288 141.564 -27.849 1.00 15.81 216 ILE A O 1
ATOM 1725 N N . ALA A 1 240 ? 91.257 140.448 -27.501 1.00 14.74 217 ALA A N 1
ATOM 1726 C CA . ALA A 1 240 ? 91.043 140.084 -26.078 1.00 17.03 217 ALA A CA 1
ATOM 1727 C C . ALA A 1 240 ? 92.123 140.680 -25.164 1.00 16.65 217 ALA A C 1
ATOM 1728 O O . ALA A 1 240 ? 93.325 140.469 -25.371 1.00 16.16 217 ALA A O 1
ATOM 1730 N N . GLU A 1 241 ? 91.691 141.404 -24.140 1.00 17.66 218 GLU A N 1
ATOM 1731 C CA . GLU A 1 241 ? 92.586 141.906 -23.105 1.00 17.46 218 GLU A CA 1
ATOM 1732 C C . GLU A 1 241 ? 93.267 140.778 -22.287 1.00 14.18 218 GLU A C 1
ATOM 1733 O O . GLU A 1 241 ? 92.595 139.846 -21.825 1.00 16.07 218 GLU A O 1
ATOM 1739 N N . LEU A 1 242 ? 94.566 140.918 -22.036 1.00 14.03 219 LEU A N 1
ATOM 1740 C CA . LEU A 1 242 ? 95.325 140.028 -21.133 1.00 14.63 219 LEU A CA 1
ATOM 1741 C C . LEU A 1 242 ? 95.361 140.568 -19.683 1.00 15.91 219 LEU A C 1
ATOM 1742 O O . LEU A 1 242 ? 95.294 141.788 -19.441 1.00 17.27 219 LEU A O 1
ATOM 1747 N N . ALA A 1 243 ? 95.468 139.641 -18.733 1.00 16.30 220 ALA A N 1
ATOM 1748 C CA . ALA A 1 243 ? 95.740 139.938 -17.322 1.00 18.90 220 ALA A CA 1
ATOM 1749 C C . ALA A 1 243 ? 97.050 140.686 -17.123 1.00 17.93 220 ALA A C 1
ATOM 1750 O O . ALA A 1 243 ? 97.871 140.724 -18.030 1.00 16.08 220 ALA A O 1
ATOM 1752 N N . ASP A 1 244 ? 97.248 141.280 -15.935 1.00 18.05 221 ASP A N 1
ATOM 1753 C CA . ASP A 1 244 ? 98.420 142.108 -15.670 1.00 17.57 221 ASP A CA 1
ATOM 1754 C C . ASP A 1 244 ? 99.787 141.399 -15.758 1.00 17.09 221 ASP A C 1
ATOM 1755 O O . ASP A 1 244 ? 100.796 142.070 -15.983 1.00 22.14 221 ASP A O 1
ATOM 1757 N N . ASP A 1 245 ? 99.823 140.068 -15.646 1.00 16.38 222 ASP A N 1
ATOM 1758 C CA . ASP A 1 245 ? 101.066 139.291 -15.809 1.00 16.80 222 ASP A CA 1
ATOM 1759 C C . ASP A 1 245 ? 101.242 138.716 -17.250 1.00 15.80 222 ASP A C 1
ATOM 1760 O O . ASP A 1 245 ? 102.269 138.095 -17.557 1.00 17.55 222 ASP A O 1
ATOM 1765 N N . TYR A 1 246 ? 100.260 138.993 -18.103 1.00 16.12 223 TYR A N 1
ATOM 1766 C CA . TYR A 1 246 ? 100.206 138.539 -19.505 1.00 15.00 223 TYR A CA 1
ATOM 1767 C C . TYR A 1 246 ? 100.013 137.044 -19.664 1.00 15.69 223 TYR A C 1
ATOM 1768 O O . TYR A 1 246 ? 100.108 136.538 -20.786 1.00 15.98 223 TYR A O 1
ATOM 1777 N N . LEU A 1 247 ? 99.648 136.322 -18.599 1.00 14.75 224 LEU A N 1
ATOM 1778 C CA . LEU A 1 247 ? 99.602 134.850 -18.685 1.00 16.17 224 LEU A CA 1
ATOM 1779 C C . LEU A 1 247 ? 98.210 134.261 -18.884 1.00 16.58 224 LEU A C 1
ATOM 1780 O O . LEU A 1 247 ? 98.098 133.051 -19.082 1.00 16.94 224 LEU A O 1
ATOM 1785 N N . SER A 1 248 ? 97.168 135.104 -18.886 1.00 15.68 225 SER A N 1
ATOM 1786 C CA . SER A 1 248 ? 95.794 134.660 -19.066 1.00 16.19 225 SER A CA 1
ATOM 1787 C C . SER A 1 248 ? 94.955 135.810 -19.603 1.00 15.45 225 SER A C 1
ATOM 1788 O O . SER A 1 248 ? 95.460 136.953 -19.669 1.00 16.80 225 SER A O 1
ATOM 1791 N N . HIS A 1 249 ? 93.707 135.514 -19.962 1.00 18.10 226 HIS A N 1
ATOM 1792 C CA . HIS A 1 249 ? 92.745 136.524 -20.480 1.00 17.14 226 HIS A CA 1
ATOM 1793 C C . HIS A 1 249 ? 91.845 137.035 -19.347 1.00 20.73 226 HIS A C 1
ATOM 1794 O O . HIS A 1 249 ? 91.570 136.290 -18.401 1.00 23.67 226 HIS A O 1
ATOM 1801 N N . THR A 1 250 ? 91.372 138.287 -19.433 1.00 20.89 227 THR A N 1
ATOM 1802 C CA . THR A 1 250 ? 90.489 138.854 -18.386 1.00 19.94 227 THR A CA 1
ATOM 1803 C C . THR A 1 250 ? 88.984 138.573 -18.545 1.00 21.54 227 THR A C 1
ATOM 1804 O O . THR A 1 250 ? 88.234 138.705 -17.575 1.00 21.44 227 THR A O 1
ATOM 1808 N N . GLY A 1 251 ? 88.556 138.229 -19.763 1.00 19.51 228 GLY A N 1
ATOM 1809 C CA . GLY A 1 251 ? 87.142 138.122 -20.120 1.00 18.97 228 GLY A CA 1
ATOM 1810 C C . GLY A 1 251 ? 86.616 139.260 -20.969 1.00 20.13 228 GLY A C 1
ATOM 1811 O O . GLY A 1 251 ? 85.508 139.160 -21.523 1.00 22.62 228 GLY A O 1
ATOM 1812 N N . LYS A 1 252 ? 87.395 140.341 -21.080 1.00 17.98 229 LYS A N 1
ATOM 1813 C CA . LYS A 1 252 ? 86.990 141.510 -21.848 1.00 16.67 229 LYS A CA 1
ATOM 1814 C C . LYS A 1 252 ? 87.542 141.345 -23.269 1.00 16.16 229 LYS A C 1
ATOM 1815 O O . LYS A 1 252 ? 88.770 141.195 -23.450 1.00 17.11 229 LYS A O 1
ATOM 1821 N N . TYR A 1 253 ? 86.645 141.325 -24.256 1.00 15.64 230 TYR A N 1
ATOM 1822 C CA . TYR A 1 253 ? 87.029 141.179 -25.667 1.00 14.05 230 TYR A CA 1
ATOM 1823 C C . TYR A 1 253 ? 85.976 141.724 -26.608 1.00 15.70 230 TYR A C 1
ATOM 1824 O O . TYR A 1 253 ? 84.807 141.826 -26.217 1.00 17.83 230 TYR A O 1
ATOM 1833 N N . ILE A 1 254 ? 86.401 142.020 -27.850 1.00 15.30 231 ILE A N 1
ATOM 1834 C CA . ILE A 1 254 ? 85.486 142.425 -28.938 1.00 14.57 231 ILE A CA 1
ATOM 1835 C C . ILE A 1 254 ? 85.636 141.476 -30.157 1.00 13.97 231 ILE A C 1
ATOM 1836 O O . ILE A 1 254 ? 86.642 140.753 -30.292 1.00 13.79 231 ILE A O 1
ATOM 1841 N N . ARG A 1 255 ? 84.651 141.521 -31.049 1.00 13.93 232 ARG A N 1
ATOM 1842 C CA . ARG A 1 255 ? 84.695 140.805 -32.323 1.00 14.30 232 ARG A CA 1
ATOM 1843 C C . ARG A 1 255 ? 84.480 141.830 -33.454 1.00 15.88 232 ARG A C 1
ATOM 1844 O O . ARG A 1 255 ? 83.636 142.735 -33.338 1.00 17.22 232 ARG A O 1
ATOM 1852 N N . ILE A 1 256 ? 85.260 141.709 -34.525 1.00 15.27 233 ILE A N 1
ATOM 1853 C CA . ILE A 1 256 ? 85.235 142.671 -35.620 1.00 15.74 233 ILE A CA 1
ATOM 1854 C C . ILE A 1 256 ? 85.289 141.968 -36.973 1.00 13.90 233 ILE A C 1
ATOM 1855 O O . ILE A 1 256 ? 85.818 140.847 -37.113 1.00 15.03 233 I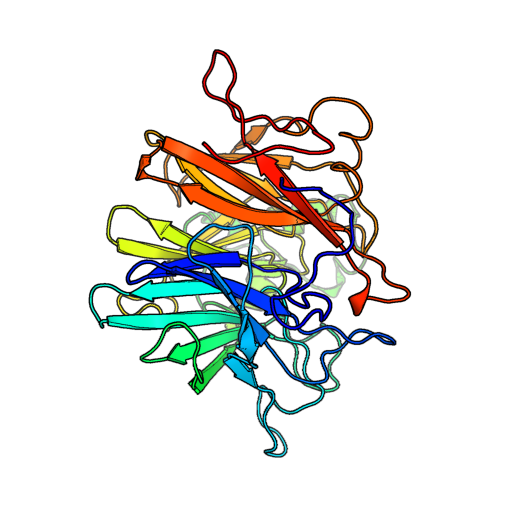LE A O 1
ATOM 1860 N N . PHE A 1 257 ? 84.707 142.620 -37.976 1.00 14.10 234 PHE A N 1
ATOM 1861 C CA . PHE A 1 257 ? 84.646 142.072 -39.349 1.00 15.78 234 PHE A CA 1
ATOM 1862 C C . PHE A 1 257 ? 84.114 140.659 -39.438 1.00 15.90 234 PHE A C 1
ATOM 1863 O O . PHE A 1 257 ? 84.748 139.782 -40.058 1.00 16.30 234 PHE A O 1
ATOM 1871 N N . PRO A 1 258 ? 82.919 140.417 -38.855 1.00 16.48 235 PRO A N 1
ATOM 1872 C CA . PRO A 1 258 ? 82.387 139.069 -38.932 1.00 16.91 235 PRO A CA 1
ATOM 1873 C C . PRO A 1 258 ? 82.061 138.594 -40.348 1.00 15.44 235 PRO A C 1
ATOM 1874 O O . PRO A 1 258 ? 81.363 139.275 -41.119 1.00 20.14 235 PRO A O 1
ATOM 1878 N N . GLY A 1 259 ? 82.556 137.410 -40.672 1.00 14.38 236 GLY A N 1
ATOM 1879 C CA . GLY A 1 259 ? 82.445 136.878 -42.012 1.00 16.48 236 GLY A CA 1
ATOM 1880 C C . GLY A 1 259 ? 83.491 137.374 -43.005 1.00 18.82 236 GLY A C 1
ATOM 1881 O O . GLY A 1 259 ? 83.494 136.938 -44.163 1.00 19.87 236 GLY A O 1
ATOM 1882 N N . GLY A 1 260 ? 84.374 138.270 -42.569 1.00 17.33 237 GLY A N 1
ATOM 1883 C CA . GLY A 1 260 ? 85.406 138.856 -43.438 1.00 18.06 237 GLY A CA 1
ATOM 1884 C C . GLY A 1 260 ? 86.628 138.004 -43.787 1.00 18.85 237 GLY A C 1
ATOM 1885 O O . GLY A 1 260 ? 87.396 138.360 -44.714 1.00 18.78 237 GLY A O 1
ATOM 1886 N N . HIS A 1 261 ? 86.838 136.906 -43.050 1.00 16.90 238 HIS A N 1
ATOM 1887 C CA . HIS A 1 261 ? 87.938 135.964 -43.317 1.00 17.31 238 HIS A CA 1
ATOM 1888 C C . HIS A 1 261 ? 89.330 136.659 -43.287 1.00 19.18 238 HIS A C 1
ATOM 1889 O O . HIS A 1 261 ? 90.209 136.368 -44.106 1.00 22.96 238 HIS A O 1
ATOM 1896 N N . ASN A 1 262 ? 89.522 137.587 -42.350 1.00 15.42 239 ASN A N 1
ATOM 1897 C CA . ASN A 1 262 ? 90.828 138.200 -42.124 1.00 14.35 239 ASN A CA 1
ATOM 1898 C C . ASN A 1 262 ? 91.738 137.258 -41.313 1.00 13.50 239 ASN A C 1
ATOM 1899 O O . ASN A 1 262 ? 91.299 136.666 -40.323 1.00 15.93 239 ASN A O 1
ATOM 1904 N N A GLU A 1 263 ? 93.007 137.220 -41.732 0.50 13.79 240 GLU A N 1
ATOM 1905 N N B GLU A 1 263 ? 92.985 137.061 -41.729 0.50 13.78 240 GLU A N 1
ATOM 1906 C CA A GLU A 1 263 ? 94.007 136.271 -41.223 0.50 13.30 240 GLU A CA 1
ATOM 1907 C CA B GLU A 1 263 ? 93.935 136.272 -40.901 0.50 12.01 240 GLU A CA 1
ATOM 1908 C C A GLU A 1 263 ? 95.366 136.951 -41.030 0.50 12.94 240 GLU A C 1
ATOM 1909 C C B GLU A 1 263 ? 95.331 136.897 -41.018 0.50 12.57 240 GLU A C 1
ATOM 1910 O O A GLU A 1 263 ? 95.507 138.132 -41.319 0.50 12.20 240 GLU A O 1
ATOM 1911 O O B GLU A 1 263 ? 95.458 138.004 -41.513 0.50 12.63 240 GLU A O 1
ATOM 1922 N N . ALA A 1 264 ? 96.348 136.232 -40.475 1.00 12.71 241 ALA A N 1
ATOM 1923 C CA . ALA A 1 264 ? 97.724 136.749 -40.418 1.00 11.78 241 ALA A CA 1
ATOM 1924 C C . ALA A 1 264 ? 97.848 138.209 -39.922 1.00 11.41 241 ALA A C 1
ATOM 1925 O O . ALA A 1 264 ? 98.531 139.023 -40.559 1.00 14.31 241 ALA A O 1
ATOM 1927 N N . PRO A 1 265 ? 97.223 138.518 -38.782 1.00 11.50 242 PRO A N 1
ATOM 1928 C CA . PRO A 1 265 ? 97.218 139.944 -38.332 1.00 12.33 242 PRO A CA 1
ATOM 1929 C C . PRO A 1 265 ? 98.594 140.485 -37.915 1.00 12.71 242 PRO A C 1
ATOM 1930 O O . PRO A 1 265 ? 99.381 139.764 -37.235 1.00 13.66 242 PRO A O 1
ATOM 1934 N N . ALA A 1 266 ? 98.867 141.739 -38.293 1.00 13.02 243 ALA A N 1
ATOM 1935 C CA . ALA A 1 266 ? 100.039 142.502 -37.882 1.00 14.75 243 ALA A CA 1
ATOM 1936 C C . ALA A 1 266 ? 99.542 143.914 -37.518 1.00 14.49 243 ALA A C 1
ATOM 1937 O O . ALA A 1 266 ? 98.664 144.471 -38.181 1.00 16.53 243 ALA A O 1
ATOM 1939 N N . ILE A 1 267 ? 100.060 144.452 -36.428 1.00 14.85 244 ILE A N 1
ATOM 1940 C CA . ILE A 1 267 ? 99.510 145.680 -35.799 1.00 13.70 244 ILE A CA 1
ATOM 1941 C C . ILE A 1 267 ? 100.574 146.636 -35.283 1.00 13.66 244 ILE A C 1
ATOM 1942 O O . ILE A 1 267 ? 101.614 146.191 -34.807 1.00 14.21 244 ILE A O 1
ATOM 1947 N N . PHE A 1 268 ? 100.295 147.933 -35.388 1.00 14.41 245 PHE A N 1
ATOM 1948 C CA . PHE A 1 268 ? 101.080 148.996 -34.758 1.00 14.98 245 PHE A CA 1
ATOM 1949 C C . PHE A 1 268 ? 100.211 150.188 -34.382 1.00 14.44 245 PHE A C 1
ATOM 1950 O O . PHE A 1 268 ? 99.037 150.283 -34.800 1.00 16.61 245 PHE A O 1
ATOM 1958 N N . LYS A 1 269 ? 100.793 151.101 -33.589 1.00 15.16 246 LYS A N 1
ATOM 1959 C CA . LYS A 1 269 ? 100.125 152.332 -33.171 1.00 15.81 246 LYS A CA 1
ATOM 1960 C C . LYS A 1 269 ? 101.054 153.497 -33.471 1.00 15.44 246 LYS A C 1
ATOM 1961 O O . LYS A 1 269 ? 102.255 153.411 -33.163 1.00 15.91 246 LYS A O 1
ATOM 1967 N N . LYS A 1 270 ? 100.493 154.558 -34.076 1.00 14.73 247 LYS A N 1
ATOM 1968 C CA . LYS A 1 270 ? 101.245 155.772 -34.424 1.00 14.23 247 LYS A CA 1
ATOM 1969 C C . LYS A 1 270 ? 100.430 157.023 -34.137 1.00 14.19 247 LYS A C 1
ATOM 1970 O O . LYS A 1 270 ? 99.345 157.208 -34.718 1.00 15.50 247 LYS A O 1
ATOM 1976 N N . GLU A 1 271 ? 100.965 157.913 -33.296 1.00 16.62 248 GLU A N 1
ATOM 1977 C CA . GLU A 1 271 ? 100.308 159.203 -32.989 1.00 18.25 248 GLU A CA 1
ATOM 1978 C C . GLU A 1 271 ? 98.830 159.051 -32.614 1.00 17.54 248 GLU A C 1
ATOM 1979 O O . GLU A 1 271 ? 97.963 159.750 -33.134 1.00 18.60 248 GLU A O 1
ATOM 1985 N N . GLY A 1 272 ? 98.548 158.077 -31.740 1.00 17.11 249 GLY A N 1
ATOM 1986 C CA . GLY A 1 272 ? 97.183 157.810 -31.280 1.00 17.01 249 GLY A CA 1
ATOM 1987 C C . GLY A 1 272 ? 96.308 156.822 -32.021 1.00 15.79 249 GLY A C 1
ATOM 1988 O O . GLY A 1 272 ? 95.267 156.395 -31.471 1.00 16.82 249 GLY A O 1
ATOM 1989 N N . THR A 1 273 ? 96.706 156.471 -33.243 1.00 15.46 250 THR A N 1
ATOM 1990 C CA . THR A 1 273 ? 95.877 155.688 -34.149 1.00 15.78 250 THR A CA 1
ATOM 1991 C C . THR A 1 273 ? 96.445 154.272 -34.306 1.00 15.19 250 THR A C 1
ATOM 1992 O O . THR A 1 273 ? 97.672 154.090 -34.450 1.00 14.48 250 THR A O 1
ATOM 1996 N N . TYR A 1 274 ? 95.543 153.300 -34.214 1.00 13.48 251 TYR A N 1
ATOM 1997 C CA . TYR A 1 274 ? 95.869 151.873 -34.420 1.00 13.94 251 TYR A CA 1
ATOM 1998 C C . TYR A 1 274 ? 95.713 151.501 -35.905 1.00 13.89 251 TYR A C 1
ATOM 1999 O O . TYR A 1 274 ? 94.705 151.862 -36.574 1.00 15.66 251 TYR A O 1
ATOM 2008 N N . TRP A 1 275 ? 96.690 150.743 -36.404 1.00 13.64 252 TRP A N 1
ATOM 2009 C CA . TRP A 1 275 ? 96.732 150.286 -37.804 1.00 12.32 252 TRP A CA 1
ATOM 2010 C C . TRP A 1 275 ? 97.016 148.784 -37.818 1.00 14.77 252 TRP A C 1
ATOM 2011 O O . TRP A 1 275 ? 98.042 148.316 -37.250 1.00 17.36 252 TRP A O 1
ATOM 2022 N N . MET A 1 276 ? 96.166 148.019 -38.488 1.00 14.90 253 MET A N 1
ATOM 2023 C CA . MET A 1 276 ? 96.368 146.564 -38.594 1.00 13.87 253 MET A CA 1
ATOM 2024 C C . MET A 1 276 ? 96.325 146.128 -40.069 1.00 13.61 253 MET A C 1
ATOM 2025 O O . MET A 1 276 ? 95.449 146.559 -40.836 1.00 15.78 253 MET A O 1
ATOM 2030 N N . ILE A 1 277 ? 97.266 145.270 -40.444 1.00 13.76 254 ILE A N 1
ATOM 2031 C CA . ILE A 1 277 ? 97.322 144.665 -41.793 1.00 10.63 254 ILE A CA 1
ATOM 2032 C C . ILE A 1 277 ? 97.008 143.187 -41.654 1.00 13.65 254 ILE A C 1
ATOM 2033 O O . ILE A 1 277 ? 97.567 142.504 -40.783 1.00 14.94 254 ILE A O 1
ATOM 2038 N N . THR A 1 278 ? 96.138 142.714 -42.550 1.00 13.73 255 THR A N 1
ATOM 2039 C CA . THR A 1 278 ? 95.735 141.317 -42.610 1.00 13.26 255 THR A CA 1
ATOM 2040 C C . THR A 1 278 ? 95.769 140.785 -44.035 1.00 14.73 255 THR A C 1
ATOM 2041 O O . THR A 1 278 ? 95.832 141.571 -45.003 1.00 16.65 255 THR A O 1
ATOM 2045 N N . SER A 1 279 ? 95.729 139.449 -44.164 1.00 15.00 256 SER A N 1
ATOM 2046 C CA . SER A 1 279 ? 95.483 138.785 -45.450 1.00 16.16 256 SER A CA 1
ATOM 2047 C C . SER A 1 279 ? 94.045 138.265 -45.482 1.00 15.86 256 SER A C 1
ATOM 2048 O O . SER A 1 279 ? 93.369 138.217 -44.464 1.00 13.04 256 SER A O 1
ATOM 2051 N N . GLY A 1 280 ? 93.594 137.838 -46.659 1.00 16.01 257 GLY A N 1
ATOM 2052 C CA . GLY A 1 280 ? 92.429 136.959 -46.732 1.00 17.70 257 GLY A CA 1
ATOM 2053 C C . GLY A 1 280 ? 92.784 135.508 -46.416 1.00 18.73 257 GLY A C 1
ATOM 2054 O O . GLY A 1 280 ? 93.904 135.199 -45.944 1.00 16.13 257 GLY A O 1
ATOM 2055 N N . CYS A 1 281 ? 91.830 134.621 -46.690 1.00 22.01 258 CYS A N 1
ATOM 2056 C CA . CYS A 1 281 ? 91.922 133.194 -46.351 1.00 22.57 258 CYS A CA 1
ATOM 2057 C C . CYS A 1 281 ? 91.928 132.354 -47.627 1.00 22.01 258 CYS A C 1
ATOM 2058 O O . CYS A 1 281 ? 90.868 131.964 -48.127 1.00 26.61 258 CYS A O 1
ATOM 2061 N N . THR A 1 282 ? 93.120 132.149 -48.187 1.00 21.21 259 THR A N 1
ATOM 2062 C CA . THR A 1 282 ? 93.283 131.348 -49.423 1.00 19.62 259 THR A CA 1
ATOM 2063 C C . THR A 1 282 ? 94.421 130.336 -49.322 1.00 22.06 259 THR A C 1
ATOM 2064 O O . THR A 1 282 ? 95.236 130.219 -50.239 1.00 23.55 259 THR A O 1
ATOM 2068 N N . GLY A 1 283 ? 94.485 129.604 -48.207 1.00 21.90 260 GLY A N 1
ATOM 2069 C CA .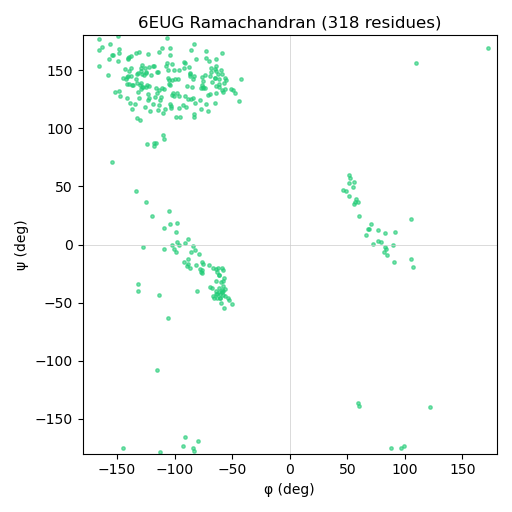 GLY A 1 283 ? 95.534 128.601 -48.020 1.00 20.67 260 GLY A CA 1
ATOM 2070 C C . GLY A 1 283 ? 96.902 129.247 -48.076 1.00 22.82 260 GLY A C 1
ATOM 2071 O O . GLY A 1 283 ? 97.087 130.346 -47.542 1.00 20.89 260 GLY A O 1
ATOM 2072 N N . TRP A 1 284 ? 97.847 128.569 -48.735 1.00 21.45 261 TRP A N 1
ATOM 2073 C CA . TRP A 1 284 ? 99.198 129.077 -48.926 1.00 22.49 261 TRP A CA 1
ATOM 2074 C C . TRP A 1 284 ? 99.309 130.128 -50.049 1.00 21.63 261 TRP A C 1
ATOM 2075 O O . TRP A 1 284 ? 100.386 130.734 -50.248 1.00 25.18 261 TRP A O 1
ATOM 2086 N N . ASP A 1 285 ? 98.230 130.324 -50.811 1.00 26.92 262 ASP A N 1
ATOM 2087 C CA . ASP A 1 285 ? 98.269 131.219 -51.959 1.00 23.89 262 ASP A CA 1
ATOM 2088 C C . ASP A 1 285 ? 98.240 132.670 -51.476 1.00 21.03 262 ASP A C 1
ATOM 2089 O O . ASP A 1 285 ? 97.414 133.011 -50.609 1.00 22.21 262 ASP A O 1
ATOM 2094 N N . PRO A 1 286 ? 99.112 133.525 -52.055 1.00 18.58 263 PRO A N 1
ATOM 2095 C CA . PRO A 1 286 ? 99.050 134.952 -51.748 1.00 16.19 263 PRO A CA 1
ATOM 2096 C C . PRO A 1 286 ? 97.734 135.561 -52.236 1.00 16.32 263 PRO A C 1
ATOM 2097 O O . PRO A 1 286 ? 97.154 135.064 -53.200 1.00 19.29 263 PRO A O 1
ATOM 2101 N N . ASN A 1 287 ? 97.277 136.609 -51.543 1.00 16.73 264 ASN A N 1
ATOM 2102 C CA . ASN A 1 287 ? 96.042 137.321 -51.891 1.00 16.11 264 ASN A CA 1
ATOM 2103 C C . ASN A 1 287 ? 96.216 138.825 -51.583 1.00 16.51 264 ASN A C 1
ATOM 2104 O O . ASN A 1 287 ? 97.302 139.238 -51.222 1.00 16.47 264 ASN A O 1
ATOM 2109 N N . LYS A 1 288 ? 95.152 139.626 -51.739 1.00 17.12 265 LYS A N 1
ATOM 2110 C CA . LYS A 1 288 ? 95.180 141.056 -51.554 1.00 16.92 265 LYS A CA 1
ATOM 2111 C C . LYS A 1 288 ? 95.155 141.406 -50.070 1.00 16.98 265 LYS A C 1
ATOM 2112 O O . LYS A 1 288 ? 94.268 140.943 -49.330 1.00 17.53 265 LYS A O 1
ATOM 2118 N N . ALA A 1 289 ? 96.140 142.175 -49.617 1.00 16.40 266 ALA A N 1
ATOM 2119 C CA . ALA A 1 289 ? 96.181 142.625 -48.188 1.00 15.46 266 ALA A CA 1
ATOM 2120 C C . ALA A 1 289 ? 95.057 143.613 -47.890 1.00 15.93 266 ALA A C 1
ATOM 2121 O O . ALA A 1 289 ? 94.576 144.295 -48.797 1.00 18.02 266 ALA A O 1
ATOM 2123 N N . ARG A 1 290 ? 94.618 143.644 -46.624 1.00 14.67 267 ARG A N 1
ATOM 2124 C CA . ARG A 1 290 ? 93.643 144.609 -46.126 1.00 14.32 267 ARG A CA 1
ATOM 2125 C C . ARG A 1 290 ? 94.341 145.510 -45.084 1.00 13.16 267 ARG A C 1
ATOM 2126 O O . ARG A 1 290 ? 95.270 145.046 -44.352 1.00 14.20 267 ARG A O 1
ATOM 2134 N N . LEU A 1 291 ? 93.890 146.764 -45.014 1.00 13.81 268 LEU A N 1
ATOM 2135 C CA . LEU A 1 291 ? 94.267 147.712 -43.948 1.00 15.62 268 LEU A CA 1
ATOM 2136 C C . LEU A 1 291 ? 93.058 148.011 -43.060 1.00 15.00 268 LEU A C 1
ATOM 2137 O O . LEU A 1 291 ? 92.001 148.384 -43.569 1.00 15.37 268 LEU A O 1
ATOM 2142 N N . LEU A 1 292 ? 93.226 147.844 -41.743 1.00 14.50 269 LEU A N 1
ATOM 2143 C CA . LEU A 1 292 ? 92.171 148.100 -40.766 1.00 15.62 269 LEU A CA 1
ATOM 2144 C C . LEU A 1 292 ? 92.636 149.183 -39.782 1.00 16.21 269 LEU A C 1
ATOM 2145 O O . LEU A 1 292 ? 93.827 149.242 -39.459 1.00 16.86 269 LEU A O 1
ATOM 2150 N N . THR A 1 293 ? 91.717 150.024 -39.311 1.00 14.51 270 THR A N 1
ATOM 2151 C CA . THR A 1 293 ? 92.079 151.110 -38.368 1.00 14.84 270 THR A CA 1
ATOM 2152 C C . THR A 1 293 ? 91.020 151.372 -37.290 1.00 15.31 270 THR A C 1
ATOM 2153 O O . THR A 1 293 ? 89.791 151.165 -37.522 1.00 14.81 270 THR A O 1
ATOM 2157 N N . ALA A 1 294 ? 91.503 151.840 -36.132 1.00 15.64 271 ALA A N 1
ATOM 2158 C CA . ALA A 1 294 ? 90.671 152.304 -35.025 1.00 15.89 271 ALA A CA 1
ATOM 2159 C C . ALA A 1 294 ? 91.355 153.416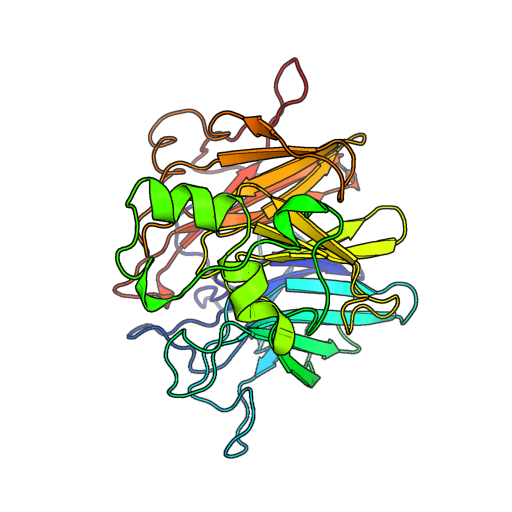 -34.226 1.00 15.11 271 ALA A C 1
ATOM 2160 O O . ALA A 1 294 ? 92.609 153.534 -34.233 1.00 14.31 271 ALA A O 1
ATOM 2162 N N . ASP A 1 295 ? 90.544 154.204 -33.524 1.00 17.03 272 ASP A N 1
ATOM 2163 C CA . ASP A 1 295 ? 91.067 155.213 -32.564 1.00 17.43 272 ASP A CA 1
ATOM 2164 C C . ASP A 1 295 ? 91.082 154.782 -31.101 1.00 17.39 272 ASP A C 1
ATOM 2165 O O . ASP A 1 295 ? 91.423 155.596 -30.217 1.00 17.32 272 ASP A O 1
ATOM 2170 N N A SER A 1 296 ? 90.639 153.549 -30.831 0.50 16.21 273 SER A N 1
ATOM 2171 N N B SER A 1 296 ? 90.706 153.530 -30.848 0.50 16.61 273 SER A N 1
ATOM 2172 C CA A SER A 1 296 ? 90.738 152.904 -29.505 0.50 16.34 273 SER A CA 1
ATOM 2173 C CA B SER A 1 296 ? 90.816 152.909 -29.531 0.50 16.43 273 SER A CA 1
ATOM 2174 C C A SER A 1 296 ? 90.787 151.395 -29.766 0.50 14.66 273 SER A C 1
ATOM 2175 C C B SER A 1 296 ? 90.798 151.401 -29.767 0.50 14.78 273 SER A C 1
ATOM 2176 O O A SER A 1 296 ? 90.106 150.907 -30.670 0.50 15.50 273 SER A O 1
ATOM 2177 O O B SER A 1 296 ? 90.086 150.921 -30.652 0.50 15.58 273 SER A O 1
ATOM 2182 N N . MET A 1 297 ? 91.612 150.664 -29.010 1.00 13.83 274 MET A N 1
ATOM 2183 C CA . MET A 1 297 ? 91.831 149.251 -29.280 1.00 14.26 274 MET A CA 1
ATOM 2184 C C . MET A 1 297 ? 90.540 148.437 -29.246 1.00 13.17 274 MET A C 1
ATOM 2185 O O . MET A 1 297 ? 90.342 147.574 -30.137 1.00 14.67 274 MET A O 1
ATOM 2190 N N . LEU A 1 298 ? 89.706 148.670 -28.233 1.00 14.89 275 LEU A N 1
ATOM 2191 C CA . LEU A 1 298 ? 88.428 147.956 -28.093 1.00 12.69 275 LEU A CA 1
ATOM 2192 C C . LEU A 1 298 ? 87.215 148.755 -28.621 1.00 13.24 275 LEU A C 1
ATOM 2193 O O . LEU A 1 298 ? 86.047 148.428 -28.307 1.00 16.22 275 LEU A O 1
ATOM 2198 N N . GLY A 1 299 ? 87.478 149.755 -29.450 1.00 13.92 276 GLY A N 1
ATOM 2199 C CA . GLY A 1 299 ? 86.400 150.508 -30.127 1.00 14.97 276 GLY A CA 1
ATOM 2200 C C . GLY A 1 299 ? 86.014 149.946 -31.482 1.00 15.57 276 GLY A C 1
ATOM 2201 O O . GLY A 1 299 ? 86.327 148.811 -31.791 1.00 16.30 276 GLY A O 1
ATOM 2202 N N . GLU A 1 300 ? 85.279 150.731 -32.273 1.00 15.85 277 GLU A N 1
ATOM 2203 C CA . GLU A 1 300 ? 84.939 150.347 -33.629 1.00 15.78 277 GLU A CA 1
ATOM 2204 C C . GLU A 1 300 ? 86.084 150.470 -34.612 1.00 14.05 277 GLU A C 1
ATOM 2205 O O . GLU A 1 300 ? 86.825 151.440 -34.597 1.00 16.79 277 GLU A O 1
ATOM 2211 N N . TRP A 1 301 ? 86.240 149.447 -35.461 1.00 13.53 278 TRP A N 1
ATOM 2212 C CA . TRP A 1 301 ? 87.252 149.396 -36.519 1.00 14.39 278 TRP A CA 1
ATOM 2213 C C . TRP A 1 301 ? 86.631 149.579 -37.938 1.00 13.88 278 TRP A C 1
ATOM 2214 O O . TRP A 1 301 ? 85.451 149.267 -38.158 1.00 15.98 278 TRP A O 1
ATOM 2225 N N . LYS A 1 302 ? 87.465 150.082 -38.868 1.00 15.15 279 LYS A N 1
ATOM 2226 C CA . LYS A 1 302 ? 87.095 150.406 -40.260 1.00 18.64 279 LYS A CA 1
ATOM 2227 C C . LYS A 1 302 ? 88.080 149.752 -41.218 1.00 15.73 279 LYS A C 1
ATOM 2228 O O . LYS A 1 302 ? 89.270 149.644 -40.890 1.00 14.95 279 LYS A O 1
ATOM 2234 N N . GLN A 1 303 ? 87.599 149.338 -42.391 1.00 15.25 280 GLN A N 1
ATOM 2235 C CA . GLN A 1 303 ? 88.431 148.745 -43.416 1.00 14.39 280 GLN A CA 1
ATOM 2236 C C . GLN A 1 303 ? 88.769 149.758 -44.508 1.00 13.56 280 GLN A C 1
ATOM 2237 O O . GLN A 1 303 ? 87.858 150.426 -45.065 1.00 15.59 280 GLN A O 1
ATOM 2243 N N . LEU A 1 304 ? 90.065 149.886 -44.793 1.00 13.75 281 LEU A N 1
ATOM 2244 C CA . LEU A 1 304 ? 90.625 150.752 -45.850 1.00 15.55 281 LEU A CA 1
ATOM 2245 C C . LEU A 1 304 ? 91.241 149.959 -47.028 1.00 15.98 281 LEU A C 1
ATOM 2246 O O . LEU A 1 304 ? 91.393 148.717 -46.947 1.00 14.76 281 LEU A O 1
ATOM 2251 N N . PRO A 1 305 ? 91.580 150.662 -48.160 1.00 15.72 282 PRO A N 1
ATOM 2252 C CA . PRO A 1 305 ? 92.157 149.913 -49.298 1.00 16.56 282 PRO A CA 1
ATOM 2253 C C . PRO A 1 305 ? 93.506 149.256 -49.006 1.00 16.28 282 PRO A C 1
ATOM 2254 O O . PRO A 1 305 ? 94.199 149.686 -48.062 1.00 16.25 282 PRO A O 1
ATOM 2258 N N . ASN A 1 306 ? 93.845 148.248 -49.838 1.00 15.07 283 ASN A N 1
ATOM 2259 C CA . ASN A 1 306 ? 95.123 147.497 -49.778 1.00 15.49 283 ASN A CA 1
ATOM 2260 C C . ASN A 1 306 ? 96.267 148.491 -49.591 1.00 16.47 283 ASN A C 1
ATOM 2261 O O . ASN A 1 306 ? 96.406 149.409 -50.383 1.00 18.31 283 ASN A O 1
ATOM 2266 N N . PRO A 1 307 ? 97.080 148.319 -48.530 1.00 17.72 284 PRO A N 1
ATOM 2267 C CA . PRO A 1 307 ? 98.167 149.273 -48.290 1.00 19.39 284 PRO A CA 1
ATOM 2268 C C . PRO A 1 307 ? 99.356 149.091 -49.244 1.00 18.48 284 PRO A C 1
ATOM 2269 O O . PRO A 1 307 ? 100.190 149.997 -49.343 1.00 20.33 284 PRO A O 1
ATOM 2273 N N . CYS A 1 308 ? 99.450 147.945 -49.920 1.00 17.87 285 CYS A N 1
ATOM 2274 C CA . CYS A 1 308 ? 100.535 147.713 -50.903 1.00 19.14 285 CYS A CA 1
ATOM 2275 C C . CYS A 1 308 ? 100.267 148.472 -52.191 1.00 19.35 285 CYS A C 1
ATOM 2276 O O . CYS A 1 308 ? 99.122 148.512 -52.621 1.00 20.68 285 CYS A O 1
ATOM 2279 N N . VAL A 1 309 ? 101.312 149.048 -52.799 1.00 19.52 286 VAL A N 1
ATOM 2280 C CA . VAL A 1 309 ? 101.208 149.829 -54.061 1.00 22.93 286 VAL A CA 1
ATOM 2281 C C . VAL A 1 309 ? 102.291 149.375 -55.065 1.00 24.88 286 VAL A C 1
ATOM 2282 O O . VAL A 1 309 ? 103.372 148.997 -54.659 1.00 24.01 286 VAL A O 1
ATOM 2286 N N . GLY A 1 310 ? 102.009 149.414 -56.365 1.00 28.96 287 GLY A N 1
ATOM 2287 C CA . GLY A 1 310 ? 103.021 149.054 -57.391 1.00 27.69 287 GLY A CA 1
ATOM 2288 C C . GLY A 1 310 ? 102.839 147.642 -57.900 1.00 31.14 287 GLY A C 1
ATOM 2289 O O . GLY A 1 310 ? 101.855 147.000 -57.568 1.00 29.71 287 GLY A O 1
ATOM 2290 N N . GLU A 1 311 ? 103.768 147.159 -58.727 1.00 27.61 288 GLU A N 1
ATOM 2291 C CA . GLU A 1 311 ? 103.598 145.860 -59.415 1.00 31.72 288 GLU A CA 1
ATOM 2292 C C . GLU A 1 311 ? 103.413 144.708 -58.419 1.00 28.51 288 GLU A C 1
ATOM 2293 O O . GLU A 1 311 ? 104.116 144.628 -57.436 1.00 36.80 288 GLU A O 1
ATOM 2295 N N . ASP A 1 312 ? 102.425 143.858 -58.643 1.00 29.86 289 ASP A N 1
ATOM 2296 C CA . ASP A 1 312 ? 102.160 142.700 -57.778 1.00 30.04 289 ASP A CA 1
ATOM 2297 C C . ASP A 1 312 ? 101.644 143.071 -56.370 1.00 25.84 289 ASP A C 1
ATOM 2298 O O . ASP A 1 312 ? 101.578 142.209 -55.482 1.00 25.25 289 ASP A O 1
ATOM 2303 N N . ALA A 1 313 ? 101.232 144.330 -56.186 1.00 21.33 290 ALA A N 1
ATOM 2304 C CA . ALA A 1 313 ? 100.563 144.749 -54.940 1.00 21.11 290 ALA A CA 1
ATOM 2305 C C . ALA A 1 313 ? 99.262 143.954 -54.697 1.00 21.61 290 ALA A C 1
ATOM 2306 O O . ALA A 1 313 ? 98.924 143.651 -53.536 1.00 18.00 290 ALA A O 1
ATOM 2308 N N . ASP A 1 314 ? 98.575 143.568 -55.794 1.00 23.09 291 ASP A N 1
ATOM 2309 C CA . ASP A 1 314 ? 97.366 142.729 -55.735 1.00 22.31 291 ASP A CA 1
ATOM 2310 C C . ASP A 1 314 ? 97.562 141.364 -55.064 1.00 21.55 291 ASP A C 1
ATOM 2311 O O . ASP A 1 314 ? 96.572 140.748 -54.643 1.00 22.20 291 ASP A O 1
ATOM 2313 N N . LYS A 1 315 ? 98.812 140.890 -54.972 1.00 20.62 292 LYS A N 1
ATOM 2314 C CA . LYS A 1 315 ? 99.124 139.634 -54.314 1.00 19.75 292 LYS A CA 1
ATOM 2315 C C . LYS A 1 315 ? 100.084 139.850 -53.142 1.00 17.06 292 LYS A C 1
ATOM 2316 O O . LYS A 1 315 ? 100.797 138.924 -52.744 1.00 17.89 292 LYS A O 1
ATOM 2320 N N . THR A 1 316 ? 100.099 141.065 -52.573 1.00 16.17 293 THR A N 1
ATOM 2321 C CA . THR A 1 316 ? 100.977 141.409 -51.453 1.00 16.92 293 THR A CA 1
ATOM 2322 C C . THR A 1 316 ? 102.462 141.026 -51.768 1.00 16.65 293 THR A C 1
ATOM 2323 O O . THR A 1 316 ? 103.201 140.471 -50.940 1.00 16.59 293 THR A O 1
ATOM 2327 N N . PHE A 1 317 ? 102.883 141.303 -53.011 1.00 17.56 294 PHE A N 1
ATOM 2328 C CA . PHE A 1 317 ? 104.260 141.028 -53.462 1.00 20.29 294 PHE A CA 1
ATOM 2329 C C . PHE A 1 317 ? 104.662 139.532 -53.381 1.00 16.59 294 PHE A C 1
ATOM 2330 O O . PHE A 1 317 ? 105.846 139.199 -53.292 1.00 20.64 294 PHE A O 1
ATOM 2338 N N . GLY A 1 318 ? 103.664 138.649 -53.425 1.00 17.42 295 GLY A N 1
ATOM 2339 C CA . GLY A 1 318 ? 103.830 137.185 -53.304 1.00 18.21 295 GLY A CA 1
ATOM 2340 C C . GLY A 1 318 ? 103.933 136.710 -51.846 1.00 17.93 295 GLY A C 1
ATOM 2341 O O . GLY A 1 318 ? 104.272 135.569 -51.602 1.00 19.05 295 GLY A O 1
ATOM 2342 N N . GLY A 1 319 ? 103.652 137.615 -50.900 1.00 16.32 296 GLY A N 1
ATOM 2343 C CA . GLY A 1 319 ? 103.772 137.336 -49.463 1.00 16.51 296 GLY A CA 1
ATOM 2344 C C . GLY A 1 319 ? 102.462 137.307 -48.659 1.00 14.51 296 GLY A C 1
ATOM 2345 O O . GLY A 1 319 ? 101.348 137.509 -49.205 1.00 15.93 296 GLY A O 1
ATOM 2346 N N . GLN A 1 320 ? 102.632 137.076 -47.350 1.00 13.44 297 GLN A N 1
ATOM 2347 C CA . GLN A 1 320 ? 101.559 137.140 -46.359 1.00 14.22 297 GLN A CA 1
ATOM 2348 C C . GLN A 1 320 ? 102.115 137.772 -45.081 1.00 12.24 297 GLN A C 1
ATOM 2349 O O . GLN A 1 320 ? 103.156 137.325 -44.554 1.00 12.46 297 GLN A O 1
ATOM 2355 N N . SER A 1 321 ? 101.466 138.830 -44.597 1.00 12.61 298 SER A N 1
ATOM 2356 C CA . SER A 1 321 ? 101.838 139.521 -43.368 1.00 14.10 298 SER A CA 1
ATOM 2357 C C . SER A 1 321 ? 102.215 138.619 -42.186 1.00 13.86 298 SER A C 1
ATOM 2358 O O . SER A 1 321 ? 101.551 137.589 -41.958 1.00 12.43 298 SER A O 1
ATOM 2361 N N . THR A 1 322 ? 103.219 139.041 -41.413 1.00 14.32 299 THR A N 1
ATOM 2362 C CA . THR A 1 322 ? 103.520 138.404 -40.096 1.00 12.97 299 THR A CA 1
ATOM 2363 C C . THR A 1 322 ? 103.730 139.346 -38.910 1.00 12.30 299 THR A C 1
ATOM 2364 O O . THR A 1 322 ? 103.398 138.967 -37.796 1.00 13.35 299 THR A O 1
ATOM 2368 N N . TYR A 1 323 ? 104.309 140.535 -39.123 1.00 12.19 300 TYR A N 1
ATOM 2369 C CA . TYR A 1 323 ? 104.650 141.421 -37.999 1.00 11.68 300 TYR A CA 1
ATOM 2370 C C . TYR A 1 323 ? 104.953 142.834 -38.494 1.00 12.62 300 TYR A C 1
ATOM 2371 O O . TYR A 1 323 ? 105.414 143.017 -39.630 1.00 13.75 300 TYR A O 1
ATOM 2380 N N . ILE A 1 324 ? 104.735 143.819 -37.620 1.00 13.23 301 ILE A N 1
ATOM 2381 C CA . ILE A 1 324 ? 105.181 145.180 -37.866 1.00 15.03 301 ILE A CA 1
ATOM 2382 C C . ILE A 1 324 ? 106.125 145.595 -36.730 1.00 14.81 301 ILE A C 1
ATOM 2383 O O . ILE A 1 324 ? 105.715 145.680 -35.555 1.00 15.59 301 ILE A O 1
ATOM 2388 N N . LEU A 1 325 ? 107.401 145.816 -37.098 1.00 15.18 302 LEU A N 1
ATOM 2389 C CA . LEU A 1 325 ? 108.472 146.194 -36.136 1.00 16.94 302 LEU A CA 1
ATOM 2390 C C . LEU A 1 325 ? 108.559 147.710 -36.008 1.00 16.20 302 LEU A C 1
ATOM 2391 O O . LEU A 1 325 ? 108.908 148.377 -37.003 1.00 17.11 302 LEU A O 1
ATOM 2396 N N . PRO A 1 326 ? 108.318 148.253 -34.799 1.00 16.48 303 PRO A N 1
ATOM 2397 C CA . PRO A 1 326 ? 108.615 149.681 -34.596 1.00 17.92 303 PRO A CA 1
ATOM 2398 C C . PRO A 1 326 ? 110.096 149.924 -34.276 1.00 19.72 303 PRO A C 1
ATOM 2399 O O . PRO A 1 326 ? 110.717 149.088 -33.600 1.00 17.43 303 PRO A O 1
ATOM 2403 N N . LEU A 1 327 ? 110.649 151.052 -34.746 1.00 18.71 304 LEU A N 1
ATOM 2404 C CA . LEU A 1 327 ? 111.946 151.561 -34.308 1.00 19.07 304 LEU A CA 1
ATOM 2405 C C . LEU A 1 327 ? 111.673 152.929 -33.656 1.00 19.12 304 LEU A C 1
ATOM 2406 O O . LEU A 1 327 ? 111.742 153.943 -34.326 1.00 19.59 304 LEU A O 1
ATOM 2411 N N . PRO A 1 328 ? 111.309 152.948 -32.362 1.00 19.61 305 PRO A N 1
ATOM 2412 C CA . PRO A 1 328 ? 110.745 154.177 -31.735 1.00 20.08 305 PRO A CA 1
ATOM 2413 C C . PRO A 1 328 ? 111.717 155.342 -31.676 1.00 20.85 305 PRO A C 1
ATOM 2414 O O . PRO A 1 328 ? 111.292 156.490 -31.783 1.00 24.58 305 PRO A O 1
ATOM 2418 N N . GLU A 1 329 ? 113.006 155.041 -31.547 1.00 19.05 306 GLU A N 1
ATOM 2419 C CA . GLU A 1 329 ? 114.073 156.044 -31.655 1.00 18.82 306 GLU A CA 1
ATOM 2420 C C . GLU A 1 329 ? 114.152 156.826 -32.950 1.00 21.81 306 GLU A C 1
ATOM 2421 O O . GLU A 1 329 ? 114.786 157.880 -32.952 1.00 23.26 306 GLU A O 1
ATOM 2427 N N . LYS A 1 330 ? 113.593 156.277 -34.036 1.00 20.66 307 LYS A N 1
ATOM 2428 C CA . LYS A 1 330 ? 113.463 156.954 -35.313 1.00 22.40 307 LYS A CA 1
ATOM 2429 C C . LYS A 1 330 ? 112.056 157.359 -35.719 1.00 20.44 307 LYS A C 1
ATOM 2430 O O . LYS A 1 330 ? 111.886 157.996 -36.752 1.00 21.14 307 LYS A O 1
ATOM 2436 N N . GLY A 1 331 ? 111.051 157.001 -34.930 1.00 20.57 308 GLY A N 1
ATOM 2437 C CA . GLY A 1 331 ? 109.653 157.096 -35.355 1.00 19.14 308 GLY A CA 1
ATOM 2438 C C . GLY A 1 331 ? 109.301 156.365 -36.640 1.00 16.75 308 GLY A C 1
ATOM 2439 O O . GLY A 1 331 ? 108.405 156.779 -37.379 1.00 21.57 308 GLY A O 1
ATOM 2440 N N . GLN A 1 332 ? 109.952 155.235 -36.857 1.00 15.94 309 GLN A N 1
ATOM 2441 C CA . GLN A 1 332 ? 109.764 154.434 -38.066 1.00 17.54 309 GLN A CA 1
ATOM 2442 C C . GLN A 1 332 ? 109.123 153.081 -37.764 1.00 17.92 309 GLN A C 1
ATOM 2443 O O . GLN A 1 332 ? 109.117 152.633 -36.589 1.00 17.72 309 GLN A O 1
ATOM 2449 N N . PHE A 1 333 ? 108.642 152.432 -38.837 1.00 15.78 310 PHE A N 1
ATOM 2450 C CA . PHE A 1 333 ? 107.970 151.118 -38.776 1.00 15.28 310 PHE A CA 1
ATOM 2451 C C . PHE A 1 333 ? 108.323 150.312 -40.002 1.00 16.01 310 PHE A C 1
ATOM 2452 O O . PHE A 1 333 ? 108.484 150.907 -41.103 1.00 16.79 310 PHE A O 1
ATOM 2460 N N . PHE A 1 334 ? 108.484 148.989 -39.832 1.00 15.73 311 PHE A N 1
ATOM 2461 C CA . PHE A 1 334 ? 108.801 148.061 -40.946 1.00 15.79 311 PHE A CA 1
ATOM 2462 C C . PHE A 1 334 ? 107.864 146.878 -40.996 1.00 15.30 311 PHE A C 1
ATOM 2463 O O . PHE A 1 334 ? 107.541 146.303 -39.961 1.00 17.68 311 PHE A O 1
ATOM 2471 N N . PHE A 1 335 ? 107.418 146.564 -42.221 1.00 17.38 312 PHE A N 1
ATOM 2472 C CA . PHE A 1 335 ? 106.485 145.479 -42.529 1.00 16.17 312 PHE A CA 1
ATOM 2473 C C . PHE A 1 335 ? 107.277 144.196 -42.762 1.00 16.50 312 PHE A C 1
ATOM 2474 O O . PHE A 1 335 ? 108.215 144.199 -43.580 1.00 15.77 312 PHE A O 1
ATOM 2482 N N . MET A 1 336 ? 106.933 143.141 -42.028 1.00 14.53 313 MET A N 1
ATOM 2483 C CA . MET A 1 336 ? 107.520 141.801 -42.174 1.00 16.00 313 MET A CA 1
ATOM 2484 C C . MET A 1 336 ? 106.453 140.839 -42.691 1.00 15.51 313 MET A C 1
ATOM 2485 O O . MET A 1 336 ? 105.321 140.780 -42.161 1.00 14.41 313 MET A O 1
ATOM 2490 N N . ALA A 1 337 ? 106.836 140.060 -43.707 1.00 14.82 314 ALA A N 1
ATOM 2491 C CA . ALA A 1 337 ? 105.971 139.055 -44.292 1.00 14.83 314 ALA A CA 1
ATOM 2492 C C . ALA A 1 337 ? 106.754 137.789 -44.615 1.00 14.74 314 ALA A C 1
ATOM 2493 O O . ALA A 1 337 ? 107.986 137.833 -44.727 1.00 16.35 314 ALA A O 1
ATOM 2495 N N . ASP A 1 338 ? 106.013 136.683 -44.786 1.00 14.78 315 ASP A N 1
ATOM 2496 C CA . ASP A 1 338 ? 106.542 135.387 -45.278 1.00 14.00 315 ASP A CA 1
ATOM 2497 C C . ASP A 1 338 ? 106.238 135.220 -46.765 1.00 15.40 315 ASP A C 1
ATOM 2498 O O . ASP A 1 338 ? 105.155 135.655 -47.226 1.00 15.93 315 ASP A O 1
ATOM 2503 N N . MET A 1 339 ? 107.174 134.636 -47.529 1.00 15.73 316 MET A N 1
ATOM 2504 C CA . MET A 1 339 ? 106.913 134.220 -48.914 1.00 17.09 316 MET A CA 1
ATOM 2505 C C . MET A 1 339 ? 106.897 132.676 -48.944 1.00 17.40 316 MET A C 1
ATOM 2506 O O . MET A 1 339 ? 107.958 132.042 -49.015 1.00 18.89 316 MET A O 1
ATOM 2511 N N . TRP A 1 340 ? 105.710 132.078 -48.817 1.00 16.43 317 TRP A N 1
ATOM 2512 C CA . TRP A 1 340 ? 105.602 130.655 -48.509 1.00 17.66 317 TRP A CA 1
ATOM 2513 C C . TRP A 1 340 ? 105.895 129.789 -49.744 1.00 16.70 317 TRP A C 1
ATOM 2514 O O . TRP A 1 340 ? 105.409 130.099 -50.848 1.00 18.18 317 TRP A O 1
ATOM 2525 N N . ARG A 1 341 ? 106.664 128.712 -49.530 1.00 16.64 318 ARG A N 1
ATOM 2526 C CA . ARG A 1 341 ? 106.911 127.658 -50.548 1.00 18.18 318 ARG A CA 1
ATOM 2527 C C . ARG A 1 341 ? 106.360 126.343 -50.006 1.00 18.45 318 ARG A C 1
ATOM 2528 O O . ARG A 1 341 ? 107.067 125.589 -49.328 1.00 18.98 318 ARG A O 1
ATOM 2536 N N . PRO A 1 342 ? 105.080 126.074 -50.245 1.00 19.61 319 PRO A N 1
ATOM 2537 C CA . PRO A 1 342 ? 104.434 124.908 -49.569 1.00 22.74 319 PRO A CA 1
ATOM 2538 C C . PRO A 1 342 ? 105.054 123.527 -49.897 1.00 22.77 319 PRO A C 1
ATOM 2539 O O . PRO A 1 342 ? 104.976 122.616 -49.079 1.00 23.42 319 PRO A O 1
ATOM 2543 N N . LYS A 1 343 ? 105.675 123.408 -51.070 1.00 23.76 320 LYS A N 1
ATOM 2544 C CA . LYS A 1 343 ? 106.358 122.176 -51.478 1.00 24.38 320 LYS A CA 1
ATOM 2545 C C . LYS A 1 343 ? 107.722 121.957 -50.736 1.00 22.37 320 LYS A C 1
ATOM 2546 O O . LYS A 1 343 ? 108.239 120.842 -50.730 1.00 22.38 320 LYS A O 1
ATOM 2548 N N A SER A 1 344 ? 108.201 123.002 -50.057 0.30 19.94 321 SER A N 1
ATOM 2549 N N B SER A 1 344 ? 108.371 123.029 -50.259 0.70 21.25 321 SER A N 1
ATOM 2550 C CA A SER A 1 344 ? 109.488 123.006 -49.390 0.30 17.93 321 SER A CA 1
ATOM 2551 C CA B SER A 1 344 ? 109.500 122.920 -49.280 0.70 18.06 321 SER A CA 1
ATOM 2552 C C A SER A 1 344 ? 109.504 124.083 -48.316 0.30 17.83 321 SER A C 1
ATOM 2553 C C B SER A 1 344 ? 109.440 124.098 -48.338 0.70 18.09 321 SER A C 1
ATOM 2554 O O A SER A 1 344 ? 110.239 125.058 -48.466 0.30 18.02 321 SER A O 1
ATOM 2555 O O B SER A 1 344 ? 110.031 125.147 -48.589 0.70 18.35 321 SER A O 1
ATOM 2560 N N . LEU A 1 345 ? 108.733 123.924 -47.235 1.00 16.70 322 LEU A N 1
ATOM 2561 C CA . LEU A 1 345 ? 108.493 125.073 -46.334 1.00 16.44 322 LEU A CA 1
ATOM 2562 C C . LEU A 1 345 ? 109.740 125.727 -45.749 1.00 16.85 322 LEU A C 1
ATOM 2563 O O . LEU A 1 345 ? 109.732 126.942 -45.572 1.00 17.10 322 LEU A O 1
ATOM 2568 N N . ALA A 1 346 ? 110.810 124.974 -45.476 1.00 17.43 323 ALA A N 1
ATOM 2569 C CA . ALA A 1 346 ? 112.078 125.562 -45.013 1.00 19.79 323 ALA A CA 1
ATOM 2570 C C . ALA A 1 346 ? 112.729 126.511 -46.043 1.00 19.81 323 ALA A C 1
ATOM 2571 O O . ALA A 1 346 ? 113.537 127.370 -45.662 1.00 20.64 323 ALA A O 1
ATOM 2573 N N . ASP A 1 347 ? 112.402 126.344 -47.328 1.00 19.01 324 ASP A N 1
ATOM 2574 C CA . ASP A 1 347 ? 112.884 127.243 -48.395 1.00 18.85 324 ASP A CA 1
ATOM 2575 C C . ASP A 1 347 ? 112.021 128.532 -48.508 1.00 19.75 324 ASP A C 1
ATOM 2576 O O . ASP A 1 347 ? 112.327 129.424 -49.295 1.00 20.59 324 ASP A O 1
ATOM 2581 N N . SER A 1 348 ? 110.939 128.630 -47.734 1.00 18.90 325 SER A N 1
ATOM 2582 C CA . SER A 1 348 ? 110.135 129.885 -47.685 1.00 16.93 325 SER A CA 1
ATOM 2583 C C . SER A 1 348 ? 111.041 131.096 -47.307 1.00 16.78 325 SER A C 1
ATOM 2584 O O . SER A 1 348 ? 111.976 130.984 -46.495 1.00 17.30 325 SER A O 1
ATOM 2587 N N . ARG A 1 349 ? 110.770 132.229 -47.948 1.00 15.99 326 ARG A N 1
ATOM 2588 C CA . ARG A 1 349 ? 111.615 133.444 -47.887 1.00 16.08 326 ARG A CA 1
ATOM 2589 C C . ARG A 1 349 ? 110.956 134.525 -47.029 1.00 15.55 326 ARG A C 1
ATOM 2590 O O . ARG A 1 349 ? 109.836 134.346 -46.507 1.00 16.50 326 ARG A O 1
ATOM 2598 N N . TYR A 1 350 ? 111.652 135.637 -46.861 1.00 18.20 327 TYR A N 1
ATOM 2599 C CA . TYR A 1 350 ? 111.190 136.746 -46.007 1.00 17.46 327 TYR A CA 1
ATOM 2600 C C . TYR A 1 350 ? 111.087 138.032 -46.830 1.00 17.46 327 TYR A C 1
ATOM 2601 O O . TYR A 1 350 ? 111.992 138.333 -47.643 1.00 15.95 327 TYR A O 1
ATOM 2610 N N . ILE A 1 351 ? 109.988 138.790 -46.646 1.00 16.56 328 ILE A N 1
ATOM 2611 C CA . ILE A 1 351 ? 109.833 140.126 -47.249 1.00 15.54 328 ILE A CA 1
ATOM 2612 C C . ILE A 1 351 ? 109.798 141.158 -46.125 1.00 14.54 328 ILE A C 1
ATOM 2613 O O . ILE A 1 351 ? 108.900 141.114 -45.291 1.00 16.13 328 ILE A O 1
ATOM 2618 N N . TRP A 1 352 ? 110.803 142.043 -46.092 1.00 14.83 329 TRP A N 1
ATOM 2619 C CA . TRP A 1 352 ? 110.872 143.130 -45.125 1.00 15.37 329 TRP A CA 1
ATOM 2620 C C . TRP A 1 352 ? 110.968 144.444 -45.911 1.00 17.12 329 TRP A C 1
ATOM 2621 O O . TRP A 1 352 ? 111.868 144.594 -46.772 1.00 16.97 329 TRP A O 1
ATOM 2632 N N . LEU A 1 353 ? 110.043 145.377 -45.640 1.00 16.88 330 LEU A N 1
ATOM 2633 C CA . LEU A 1 353 ? 109.938 146.653 -46.387 1.00 15.54 330 LEU A CA 1
ATOM 2634 C C . LEU A 1 353 ? 109.564 147.792 -45.409 1.00 14.41 330 LEU A C 1
ATOM 2635 O O . LEU A 1 353 ? 108.766 147.573 -44.472 1.00 16.59 330 LEU A O 1
ATOM 2640 N N . PRO A 1 354 ? 110.121 148.992 -45.591 1.00 15.74 331 PRO A N 1
ATOM 2641 C CA . PRO A 1 354 ? 109.674 150.149 -44.772 1.00 16.36 331 PRO A CA 1
ATOM 2642 C C . PRO A 1 354 ? 108.183 150.471 -44.983 1.00 18.22 331 PRO A C 1
ATOM 2643 O O . PRO A 1 354 ? 107.661 150.349 -46.107 1.00 19.15 331 PRO A O 1
ATOM 2647 N N . VAL A 1 355 ? 107.517 150.858 -43.904 1.00 17.58 332 VAL A N 1
ATOM 2648 C CA . VAL A 1 355 ? 106.207 151.495 -44.003 1.00 17.93 332 VAL A CA 1
ATOM 2649 C C . VAL A 1 355 ? 106.382 153.005 -44.255 1.00 19.81 332 VAL A C 1
ATOM 2650 O O . VAL A 1 355 ? 107.053 153.712 -43.491 1.00 19.81 332 VAL A O 1
ATOM 2654 N N . GLN A 1 356 ? 105.743 153.480 -45.323 1.00 19.82 333 GLN A N 1
ATOM 2655 C CA . GLN A 1 356 ? 105.700 154.887 -45.677 1.00 21.67 333 GLN A CA 1
ATOM 2656 C C . GLN A 1 356 ? 104.322 155.451 -45.317 1.00 20.59 333 GLN A C 1
ATOM 2657 O O . GLN A 1 356 ? 103.394 154.688 -45.036 1.00 17.31 333 GLN A O 1
ATOM 2663 N N . PHE A 1 357 ? 104.206 156.782 -45.238 1.00 19.89 334 PHE A N 1
ATOM 2664 C CA . PHE A 1 357 ? 102.935 157.426 -44.880 1.00 20.18 334 PHE A CA 1
ATOM 2665 C C . PHE A 1 357 ? 102.569 158.531 -45.863 1.00 22.86 334 PHE A C 1
ATOM 2666 O O . PHE A 1 357 ? 103.439 159.299 -46.272 1.00 22.37 334 PHE A O 1
ATOM 2674 N N . ASP A 1 358 ? 101.294 158.585 -46.258 1.00 20.69 335 ASP A N 1
ATOM 2675 C CA . ASP A 1 358 ? 100.822 159.573 -47.230 1.00 25.15 335 ASP A CA 1
ATOM 2676 C C . ASP A 1 358 ? 100.492 160.880 -46.545 1.00 27.20 335 ASP A C 1
ATOM 2677 O O . ASP A 1 358 ? 100.714 161.040 -45.303 1.00 23.18 335 ASP A O 1
ATOM 2682 N N . ASP A 1 359 ? 99.962 161.797 -47.368 1.00 31.49 336 ASP A N 1
ATOM 2683 C CA . ASP A 1 359 ? 99.611 163.160 -46.952 1.00 40.33 336 ASP A CA 1
ATOM 2684 C C . ASP A 1 359 ? 98.614 163.243 -45.787 1.00 34.27 336 ASP A C 1
ATOM 2685 O O . ASP A 1 359 ? 98.646 164.195 -45.024 1.00 37.72 336 ASP A O 1
ATOM 2690 N N . LYS A 1 360 ? 97.760 162.232 -45.663 1.00 30.69 337 LYS A N 1
ATOM 2691 C CA . LYS A 1 360 ? 96.759 162.136 -44.606 1.00 29.22 337 LYS A CA 1
ATOM 2692 C C . LYS A 1 360 ? 97.193 161.226 -43.446 1.00 26.97 337 LYS A C 1
ATOM 2693 O O . LYS A 1 360 ? 96.365 160.888 -42.606 1.00 25.76 337 LYS A O 1
ATOM 2698 N N . GLY A 1 361 ? 98.465 160.820 -43.413 1.00 25.05 338 GLY A N 1
ATOM 2699 C CA . GLY A 1 361 ? 99.010 159.907 -42.406 1.00 22.63 338 GLY A CA 1
ATOM 2700 C C . GLY A 1 361 ? 98.701 158.413 -42.535 1.00 21.78 338 GLY A C 1
ATOM 2701 O O . GLY A 1 361 ? 98.982 157.638 -41.599 1.00 21.97 338 GLY A O 1
ATOM 2702 N N A VAL A 1 362 ? 98.123 157.995 -43.657 0.50 20.02 339 VAL A N 1
ATOM 2703 N N B VAL A 1 362 ? 98.144 158.006 -43.676 0.50 17.57 339 VAL A N 1
ATOM 2704 C CA A VAL A 1 362 ? 97.733 156.594 -43.801 0.50 21.47 339 VAL A CA 1
ATOM 2705 C CA B VAL A 1 362 ? 97.749 156.613 -43.898 0.50 16.63 339 VAL A CA 1
ATOM 2706 C C A VAL A 1 362 ? 98.883 155.767 -44.422 0.50 20.33 339 VAL A C 1
ATOM 2707 C C B VAL A 1 362 ? 98.986 155.828 -44.371 0.50 17.38 339 VAL A C 1
ATOM 2708 O O A VAL A 1 362 ? 99.470 156.150 -45.450 0.50 19.20 339 VAL A O 1
ATOM 2709 O O B VAL A 1 362 ? 99.725 156.300 -45.256 0.50 15.73 339 VAL A O 1
ATOM 2716 N N . PRO A 1 363 ? 99.243 154.650 -43.764 1.00 16.66 340 PRO A N 1
ATOM 2717 C CA . PRO A 1 363 ? 100.417 153.880 -44.171 1.00 18.56 340 PRO A CA 1
ATOM 2718 C C . PRO A 1 363 ? 100.250 153.213 -45.544 1.00 18.96 340 PRO A C 1
ATOM 2719 O O . PRO A 1 363 ? 99.131 152.797 -45.906 1.00 18.95 340 PRO A O 1
ATOM 2723 N N . PHE A 1 364 ? 101.336 153.194 -46.313 1.00 16.74 341 PHE A N 1
ATOM 2724 C CA . PHE A 1 364 ? 101.415 152.413 -47.565 1.00 15.95 341 PHE A CA 1
ATOM 2725 C C . PHE A 1 364 ? 102.770 151.727 -47.668 1.00 15.24 341 PHE A C 1
ATOM 2726 O O . PHE A 1 364 ? 103.700 152.091 -46.940 1.00 17.45 341 PHE A O 1
ATOM 2734 N N . ILE A 1 365 ? 102.884 150.709 -48.537 1.00 19.09 342 ILE A N 1
ATOM 2735 C CA . ILE A 1 365 ? 104.111 149.894 -48.617 1.00 18.55 342 ILE A CA 1
ATOM 2736 C C . ILE A 1 365 ? 104.516 149.704 -50.103 1.00 19.56 342 ILE A C 1
ATOM 2737 O O . ILE A 1 365 ? 103.711 149.192 -50.864 1.00 19.59 342 ILE A O 1
ATOM 2742 N N . LYS A 1 366 ? 105.742 150.143 -50.475 1.00 19.58 343 LYS A N 1
ATOM 2743 C CA . LYS A 1 366 ? 106.353 149.897 -51.809 1.00 20.72 343 LYS A CA 1
ATOM 2744 C C . LYS A 1 366 ? 107.450 148.842 -51.744 1.00 20.07 343 LYS A C 1
ATOM 2745 O O . LYS A 1 366 ? 108.192 148.806 -50.750 1.00 20.29 343 LYS A O 1
ATOM 2747 N N . TRP A 1 367 ? 107.542 147.996 -52.799 1.00 22.68 344 TRP A N 1
ATOM 2748 C CA . TRP A 1 367 ? 108.635 147.044 -52.972 1.00 21.85 344 TRP A CA 1
ATOM 2749 C C . TRP A 1 367 ? 109.925 147.750 -53.385 1.00 21.62 344 TRP A C 1
ATOM 2750 O O . TRP A 1 367 ? 109.910 148.560 -54.289 1.00 23.19 344 TRP A O 1
ATOM 2761 N N . MET A 1 368 ? 111.029 147.369 -52.735 1.00 19.95 345 MET A N 1
ATOM 2762 C CA . MET A 1 368 ? 112.399 147.691 -53.127 1.00 23.69 345 MET A CA 1
ATOM 2763 C C . MET A 1 368 ? 113.233 146.404 -53.081 1.00 24.07 345 MET A C 1
ATOM 2764 O O . MET A 1 368 ? 113.185 145.685 -52.074 1.00 23.30 345 MET A O 1
ATOM 2769 N N . ASP A 1 369 ? 113.989 146.126 -54.156 1.00 23.76 346 ASP A N 1
ATOM 2770 C CA . ASP A 1 369 ? 114.857 144.930 -54.222 1.00 23.09 346 ASP A CA 1
ATOM 2771 C C . ASP A 1 369 ? 115.889 144.922 -53.092 1.00 24.63 346 ASP A C 1
ATOM 2772 O O . ASP A 1 369 ? 116.205 143.859 -52.540 1.00 22.57 346 ASP A O 1
ATOM 2777 N N . ARG A 1 370 ? 116.440 146.093 -52.772 1.00 23.08 347 ARG A N 1
ATOM 2778 C CA . ARG A 1 370 ? 117.476 146.206 -51.752 1.00 24.36 347 ARG A CA 1
ATOM 2779 C C . ARG A 1 370 ? 117.317 147.566 -51.100 1.00 25.36 347 ARG A C 1
ATOM 2780 O O . ARG A 1 370 ? 117.157 148.575 -51.800 1.00 31.09 347 ARG A O 1
ATOM 2782 N N . TRP A 1 371 ? 117.329 147.598 -49.770 1.00 23.56 348 TRP A N 1
ATOM 2783 C CA . TRP A 1 371 ? 117.317 148.875 -49.033 1.00 24.20 348 TRP A CA 1
ATOM 2784 C C . TRP A 1 371 ? 118.067 148.734 -47.736 1.00 23.97 348 TRP A C 1
ATOM 2785 O O . TRP A 1 371 ? 118.327 147.610 -47.291 1.00 30.28 348 TRP A O 1
ATOM 2796 N N . ASN A 1 372 ? 118.411 149.873 -47.125 1.00 23.59 349 ASN A N 1
ATOM 2797 C CA . ASN A 1 372 ? 119.225 149.887 -45.908 1.00 27.85 349 ASN A CA 1
ATOM 2798 C C . ASN A 1 372 ? 118.529 150.689 -44.836 1.00 25.82 349 ASN A C 1
ATOM 2799 O O . ASN A 1 372 ? 117.863 151.681 -45.134 1.00 28.68 349 ASN A O 1
ATOM 2804 N N . PHE A 1 373 ? 118.692 150.264 -43.586 1.00 29.93 350 PHE A N 1
ATOM 2805 C CA . PHE A 1 373 ? 118.253 151.060 -42.435 1.00 31.57 350 PHE A CA 1
ATOM 2806 C C . PHE A 1 373 ? 119.045 152.366 -42.349 1.00 33.16 350 PHE A C 1
ATOM 2807 O O . PHE A 1 373 ? 120.177 152.456 -42.836 1.00 36.93 350 PHE A O 1
ATOM 2815 N N . ASP A 1 374 ? 118.442 153.386 -41.747 1.00 35.54 351 ASP A N 1
ATOM 2816 C CA . ASP A 1 374 ? 119.190 154.580 -41.386 1.00 35.55 351 ASP A CA 1
ATOM 2817 C C . ASP A 1 374 ? 120.037 154.195 -40.180 1.00 41.49 351 ASP A C 1
ATOM 2818 O O . ASP A 1 374 ? 120.961 154.910 -39.828 1.00 55.91 351 ASP A O 1
#

Solvent-accessible surface area: 15098 Å² total; per-residue (Å²): 68,7,32,7,16,132,68,36,139,14,85,111,36,90,65,2,19,1,0,0,1,4,7,22,115,34,161,42,76,26,23,2,3,0,3,45,12,19,78,96,50,97,46,9,89,106,0,0,12,0,8,3,6,96,60,7,79,93,5,113,46,62,31,58,1,4,54,22,21,184,113,109,64,54,42,6,31,102,32,0,14,4,17,15,0,6,14,17,88,2,88,96,64,30,80,4,0,0,9,0,2,0,0,31,110,81,102,48,81,41,17,0,62,3,0,1,0,14,6,114,46,20,22,21,121,15,158,40,43,127,22,25,76,0,15,89,51,26,74,0,120,62,9,72,222,145,37,99,129,47,98,53,82,103,123,93,39,148,124,106,130,28,121,103,1,95,88,0,0,32,71,0,14,16,0,45,118,12,36,83,119,0,1,7,0,40,23,1,2,8,31,57,15,122,93,40,97,0,14,0,0,0,0,0,0,32,34,0,1,0,0,0,0,10,6,25,92,58,11,41,48,42,71,24,96,0,2,14,10,44,41,10,28,47,3,8,1,2,0,10,0,51,49,161,45,32,9,23,0,0,0,7,5,51,66,69,96,98,58,28,126,4,55,2,0,11,5,123,65,6,41,28,150,18,138,104,44,116,36,4,7,66,59,97,83,11,58,65,5,14,21,4,26,2,6,42,3,10,52,7,112,118,96,51,57,21,11,1,4,2,1,38,28,100,72,99,42,1,23,52,4,36,8,1,6,0,24,12,70,57,57,141,156,29,42,2,55,0,27,84,68,111,72,19,100,37,135

Foldseek 3Di:
DDFFPDFAAAPVGHTDAFALWEWDDDPQKIKIKHARAFQADGADQWAIWIWMDNFVRHTHGLGHQETQDCDPPDQRHGQKHWHNKDWDAQPVVQKIKIKTFIDGHPRPCPQQKIWMWIDNDPRHNTGTDDMFAAQAQFDEPPQDPVLVPDDDDCVVQVDPPDPVNQVNQVSQHLVVVCRHRHWGFGAWDKDQDPVRWIWIWGQTSVLQWIKIFTADSVRRGTDRHMHIPRGRQSWHQWEWDDAPQKIKIKTFHDDPLWFAAIWIKIDNDRRDDIDIDHRQEDDPCNRRVVQWGWRYKDDPVVVSWIKTKTWNADNRGRSSIIIDIFTWDADPVRHTHTYDDSDDGDD

CATH classification: 2.115.10.20

B-factor: mean 21.4, std 8.03, range [10.63, 63.11]

Radius of gyration: 19.56 Å; Cα contacts (8 Å, |Δi|>4): 901; chains: 1; bounding box: 59×52×46 Å

Nearest PDB structures (foldseek):
  6euh-assembly2_B  TM=9.997E-01  e=6.329E-72  Bacteroides thetaiotaomicron VPI-5482
  6euj-assembly1_C  TM=9.467E-01  e=4.414E-37  Bacteroides thetaiotaomicron VPI-5482
  3vsf-assembly4_D  TM=8.995E-01  e=2.280E-33  Acetivibrio thermocellus ATCC 27405
  3nqh-assembly1_A  TM=8.718E-01  e=1.351E-26  Bacteroides thetaiotaomicron VPI-5482
  5a8d-assembly1_A  TM=7.332E-01  e=1.148E-15  Acetivibrio thermocellus

Secondary structure (DSSP, 8-state):
-B-TTS--B-TTSPBP--EEEEEEEETTEEEEEEE---SSSSS-SSEEEEEEESSSSS-EEEEEEEEPB-STT-TTBTT-EEEEEEEEEETTTTEEEEEEEEE-TTSTT-S-EEEEEEESSSS-PPEEEEEE-B-TTPPPTTS-HHHHH----GGGS-STTSHHHHHHHHTTHHHHHHTTT-B---SEEEEE-TTS-EEEEEEETTTTEEEEEEEPTTSSSEEEEEEEESTT---EEEEEEEETTEEEEEEE--BTBS----EEEEESSTTS--EEE--SEESTTGGGGGG-EEEEEEEEGGGTEEEEEEEE--TTSGGG-EEEEEE-EE-TTS-EEEE--SSB---

InterPro domains:
  IPR000757 Beta-glucanase-like, N-terminal domain [PF00722] (67-277)
  IPR000757 Beta-glucanase-like, N-terminal domain [PS51762] (23-285)
  IPR006710 Glycoside hydrolase, family 43 [PF04616] (466-564)
  IPR013320 Concanavalin A-like lectin/glucanase domain superfamily [SSF49899] (20-283)
  IPR023296 Glycosyl hydrolase, five-bladed beta-propeller domain superfamily [G3DSA:2.115.10.20] (290-630)
  IPR023296 Glycosyl hydrolase, five-bladed beta-propeller domain superfamily [SSF75005] (300-629)

Organism: Bacteroides thetaiotaomicron (strain ATCC 29148 / DSM 2079 / JCM 5827 / CCUG 10774 / NCTC 10582 / VPI-5482 / E50) (NCBI:txid226186)